Protein AF-A0A1V3NYS3-F1 (afdb_monomer)

Sequence (251 aa):
MNFLWLLGGIMKWAGLRSFFVVLLMAFAAGGNVSAAGTAPNDANDLEEAAGMVDAQSASISAVMKLCEQKQPKYAYDFHMADYVWHADNHDMVLAEKRVLGNAAERALQPLIERGIDEIEKGVEANPSNCVRFSNALITGSRNVKTYTPRAYGYLIAVYEKAPDLIAEHERQEVETGCVKGYSNRGGRNFEKALGMCRCTRDAIYTALTDQERQDMFAHSGDPTYMQKASWSGKLRKKGQACMAMLDTQTQ

pLDDT: mean 73.73, std 18.37, range [23.19, 91.81]

Mean predicted aligned error: 10.6 Å

Structure (mmCIF, N/CA/C/O backbone):
data_AF-A0A1V3NYS3-F1
#
_entry.id   AF-A0A1V3NYS3-F1
#
loop_
_atom_site.group_PDB
_atom_site.id
_atom_site.type_symbol
_atom_site.label_atom_id
_atom_site.label_alt_id
_atom_site.label_comp_id
_atom_site.label_asym_id
_atom_site.label_entity_id
_atom_site.label_seq_id
_atom_site.pdbx_PDB_ins_code
_atom_site.Cartn_x
_atom_site.Cartn_y
_atom_site.Cartn_z
_atom_site.occupancy
_atom_site.B_iso_or_equiv
_atom_site.auth_seq_id
_atom_site.auth_comp_id
_atom_site.auth_asym_id
_atom_site.auth_atom_id
_atom_site.pdbx_PDB_model_num
ATOM 1 N N . MET A 1 1 ? 14.411 18.083 6.241 1.00 48.56 1 MET A N 1
ATOM 2 C CA . MET A 1 1 ? 14.591 16.616 6.079 1.00 48.56 1 MET A CA 1
ATOM 3 C C . MET A 1 1 ? 15.200 16.358 4.696 1.00 48.56 1 MET A C 1
ATOM 5 O O . MET A 1 1 ? 14.748 16.986 3.752 1.00 48.56 1 MET A O 1
ATOM 9 N N . ASN A 1 2 ? 16.265 15.557 4.552 1.00 55.97 2 ASN A N 1
ATOM 10 C CA . ASN A 1 2 ? 16.995 15.425 3.274 1.00 55.97 2 ASN A CA 1
ATOM 11 C C . ASN A 1 2 ? 16.353 14.339 2.379 1.00 55.97 2 ASN A C 1
ATOM 13 O O . ASN A 1 2 ? 16.040 13.258 2.861 1.00 55.97 2 ASN A O 1
ATOM 17 N N . PHE A 1 3 ? 16.141 14.595 1.088 1.00 54.72 3 PHE A N 1
ATOM 18 C CA . PHE A 1 3 ? 15.393 13.704 0.182 1.00 54.72 3 PHE A CA 1
ATOM 19 C C . PHE A 1 3 ? 16.012 12.293 0.051 1.00 54.72 3 PHE A C 1
ATOM 21 O O . PHE A 1 3 ? 15.301 11.290 0.040 1.00 54.72 3 PHE A O 1
ATOM 28 N N . LEU A 1 4 ? 17.346 12.191 0.086 1.00 52.25 4 LEU A N 1
ATOM 29 C CA . LEU A 1 4 ? 18.049 10.898 0.119 1.00 52.25 4 LEU A CA 1
ATOM 30 C C . LEU A 1 4 ? 17.756 10.075 1.378 1.00 52.25 4 LEU A C 1
ATOM 32 O O . LEU A 1 4 ? 17.816 8.849 1.348 1.00 52.25 4 LEU A O 1
ATOM 36 N N . TRP A 1 5 ? 17.385 10.732 2.477 1.00 55.69 5 TRP A N 1
ATOM 37 C CA . TRP A 1 5 ? 16.934 10.034 3.672 1.00 55.69 5 TRP A CA 1
ATOM 38 C C . TRP A 1 5 ? 15.545 9.445 3.484 1.00 55.69 5 TRP A C 1
ATOM 40 O O . TRP A 1 5 ? 15.254 8.398 4.052 1.00 55.69 5 TRP A O 1
ATOM 50 N N . LEU A 1 6 ? 14.664 10.099 2.734 1.00 56.78 6 LEU A N 1
ATOM 51 C CA . LEU A 1 6 ? 13.312 9.605 2.481 1.00 56.78 6 LEU A CA 1
ATOM 52 C C . LEU A 1 6 ? 13.346 8.355 1.590 1.00 56.78 6 LEU A C 1
ATOM 54 O O . LEU A 1 6 ? 12.695 7.362 1.908 1.00 56.78 6 LEU A O 1
ATOM 58 N N . LEU A 1 7 ? 14.251 8.344 0.606 1.00 56.81 7 LEU A N 1
ATOM 59 C CA . LEU A 1 7 ? 14.579 7.165 -0.198 1.00 56.81 7 LEU A CA 1
ATOM 60 C C . LEU A 1 7 ? 15.039 5.972 0.658 1.00 56.81 7 LEU A C 1
ATOM 62 O O . LEU A 1 7 ? 14.527 4.877 0.480 1.00 56.81 7 LEU A O 1
ATOM 66 N N . GLY A 1 8 ? 15.894 6.157 1.669 1.00 53.25 8 GLY A N 1
ATOM 67 C CA . GLY A 1 8 ? 16.270 5.045 2.563 1.00 53.25 8 GLY A CA 1
ATOM 68 C C . GLY A 1 8 ? 15.094 4.432 3.355 1.00 53.25 8 GLY A C 1
ATOM 69 O O . GLY A 1 8 ? 15.143 3.265 3.735 1.00 53.25 8 GLY A O 1
ATOM 70 N N . GLY A 1 9 ? 14.018 5.196 3.599 1.00 53.94 9 GLY A N 1
ATOM 71 C CA . GLY A 1 9 ? 12.783 4.697 4.224 1.00 53.94 9 GLY A CA 1
ATOM 72 C C . GLY A 1 9 ? 11.884 3.937 3.245 1.00 53.94 9 GLY A C 1
ATOM 73 O O . GLY A 1 9 ? 11.402 2.859 3.582 1.00 53.94 9 GLY A O 1
ATOM 74 N N . ILE A 1 10 ? 11.743 4.470 2.025 1.00 54.78 10 ILE A N 1
ATOM 75 C CA . ILE A 1 10 ? 11.076 3.829 0.878 1.00 54.78 10 ILE A CA 1
ATOM 76 C C . ILE A 1 10 ? 11.682 2.455 0.602 1.00 54.78 10 ILE A C 1
ATOM 78 O O . ILE A 1 10 ? 10.986 1.455 0.438 1.00 54.78 10 ILE A O 1
ATOM 82 N N . MET A 1 11 ? 13.007 2.408 0.594 1.00 55.06 11 MET A N 1
ATOM 83 C CA . MET A 1 11 ? 13.746 1.297 0.028 1.00 55.06 11 MET A CA 1
ATOM 84 C C . MET A 1 11 ? 13.979 0.140 1.008 1.00 55.06 11 MET A C 1
ATOM 86 O O . MET A 1 11 ? 14.037 -1.009 0.567 1.00 55.06 11 MET A O 1
ATOM 90 N N . LYS A 1 12 ? 14.005 0.391 2.329 1.00 50.34 12 LYS A N 1
ATOM 91 C CA . LYS A 1 12 ? 14.045 -0.684 3.341 1.00 50.34 12 LYS A CA 1
ATOM 92 C C . LYS A 1 12 ? 12.800 -1.581 3.291 1.00 50.34 12 LYS A C 1
ATOM 94 O O . LYS A 1 12 ? 12.889 -2.735 3.678 1.00 50.34 12 LYS A O 1
ATOM 99 N N . TRP A 1 13 ? 11.660 -1.069 2.827 1.00 47.72 13 TRP A N 1
ATOM 100 C CA . TRP A 1 13 ? 10.402 -1.821 2.776 1.00 47.72 13 TRP A CA 1
ATOM 101 C C . TRP A 1 13 ? 10.086 -2.367 1.379 1.00 47.72 13 TRP A C 1
ATOM 103 O O . TRP A 1 13 ? 9.668 -3.517 1.292 1.00 47.72 13 TRP A O 1
ATOM 113 N N . ALA A 1 14 ? 10.373 -1.616 0.307 1.00 44.16 14 ALA A N 1
ATOM 114 C CA . ALA A 1 14 ? 10.241 -2.116 -1.067 1.00 44.16 14 ALA A CA 1
ATOM 115 C C . ALA A 1 14 ? 11.266 -3.231 -1.382 1.00 44.16 14 ALA A C 1
ATOM 117 O O . ALA A 1 14 ? 10.910 -4.297 -1.870 1.00 44.16 14 ALA A O 1
ATOM 118 N N . GLY A 1 15 ? 12.540 -3.053 -0.998 1.00 36.72 15 GLY A N 1
ATOM 119 C CA . GLY A 1 15 ? 13.599 -4.035 -1.277 1.00 36.72 15 GLY A CA 1
ATOM 120 C C . GLY A 1 15 ? 13.502 -5.336 -0.469 1.00 36.72 15 GLY A C 1
ATOM 121 O O . GLY A 1 15 ? 14.045 -6.358 -0.884 1.00 36.72 15 GLY A O 1
ATOM 122 N N . LEU A 1 16 ? 12.792 -5.333 0.666 1.00 35.03 16 LEU A N 1
ATOM 123 C CA . LEU A 1 16 ? 12.613 -6.532 1.493 1.00 35.03 16 LEU A CA 1
ATOM 124 C C . LEU A 1 16 ? 11.592 -7.514 0.899 1.00 35.03 16 LEU A C 1
ATOM 126 O O . LEU A 1 16 ? 11.639 -8.689 1.248 1.00 35.03 16 LEU A O 1
ATOM 130 N N . ARG A 1 17 ? 10.700 -7.076 -0.002 1.00 40.38 17 ARG A N 1
ATOM 131 C CA . ARG A 1 17 ? 9.703 -7.953 -0.642 1.00 40.38 17 ARG A CA 1
ATOM 132 C C . ARG A 1 17 ? 10.135 -8.456 -2.014 1.00 40.38 17 ARG A C 1
ATOM 134 O O . ARG A 1 17 ? 9.970 -9.647 -2.275 1.00 40.38 17 ARG A O 1
ATOM 141 N N . SER A 1 18 ? 10.811 -7.638 -2.825 1.00 35.25 18 SER A N 1
ATOM 142 C CA . SER A 1 18 ? 11.334 -8.083 -4.130 1.00 35.25 18 SER A CA 1
ATOM 143 C C . SER A 1 18 ? 12.381 -9.206 -4.003 1.00 35.25 18 SER A C 1
ATOM 145 O O . SER A 1 18 ? 12.471 -10.066 -4.873 1.00 35.25 18 SER A O 1
ATOM 147 N N . PHE A 1 19 ? 13.124 -9.269 -2.888 1.00 29.97 19 PHE A N 1
ATOM 148 C CA . PHE A 1 19 ? 14.027 -10.392 -2.585 1.00 29.97 19 PHE A CA 1
ATOM 149 C C . PHE A 1 19 ? 13.304 -11.644 -2.049 1.00 29.97 19 PHE A C 1
ATOM 151 O O . PHE A 1 19 ? 13.830 -12.751 -2.148 1.00 29.97 19 PHE A O 1
ATOM 158 N N . PHE A 1 20 ? 12.095 -11.496 -1.498 1.00 28.08 20 PHE A N 1
ATOM 159 C CA . PHE A 1 20 ? 11.319 -12.602 -0.925 1.00 28.08 20 PHE A CA 1
ATOM 160 C C . PHE A 1 20 ? 10.516 -13.382 -1.973 1.00 28.08 20 PHE A C 1
ATOM 162 O O . PHE A 1 20 ? 10.283 -14.574 -1.774 1.00 28.08 20 PHE A O 1
ATOM 169 N N . VAL A 1 21 ? 10.180 -12.769 -3.115 1.00 29.77 21 VAL A N 1
ATOM 170 C CA . VAL A 1 21 ? 9.565 -13.476 -4.259 1.00 29.77 21 VAL A CA 1
ATOM 171 C C . VAL A 1 21 ? 10.507 -14.552 -4.826 1.00 29.77 21 VAL A C 1
ATOM 173 O O . VAL A 1 21 ? 10.048 -15.574 -5.323 1.00 29.77 21 VAL A O 1
ATOM 176 N N . VAL A 1 22 ? 11.826 -14.403 -4.654 1.00 27.45 22 VAL A N 1
ATOM 177 C CA . VAL A 1 22 ? 12.818 -15.417 -5.066 1.00 27.45 22 VAL A CA 1
ATOM 178 C C . VAL A 1 22 ? 13.076 -16.477 -3.977 1.00 27.45 22 VAL A C 1
ATOM 180 O O . VAL A 1 22 ? 13.560 -17.562 -4.286 1.00 27.45 22 VAL A O 1
ATOM 183 N N . LEU A 1 23 ? 12.722 -16.221 -2.708 1.00 23.19 23 LEU A N 1
ATOM 184 C CA . LEU A 1 23 ? 13.084 -17.094 -1.576 1.00 23.19 23 LEU A CA 1
ATOM 185 C C . LEU A 1 23 ? 11.915 -17.895 -0.963 1.00 23.19 23 LEU A C 1
ATOM 187 O O . LEU A 1 23 ? 12.153 -18.809 -0.175 1.00 23.19 23 LEU A O 1
ATOM 191 N N . LEU A 1 24 ? 10.659 -17.614 -1.330 1.00 26.89 24 LEU A N 1
ATOM 192 C CA . LEU A 1 24 ? 9.461 -18.282 -0.785 1.00 26.89 24 LEU A CA 1
ATOM 193 C C . LEU A 1 24 ? 9.102 -19.632 -1.442 1.00 26.89 24 LEU A C 1
ATOM 195 O O . LEU A 1 24 ? 7.974 -20.100 -1.308 1.00 26.89 24 LEU A O 1
ATOM 199 N N . MET A 1 25 ? 10.062 -20.309 -2.084 1.00 30.56 25 MET A N 1
ATOM 200 C CA . MET A 1 25 ? 9.929 -21.736 -2.435 1.00 30.56 25 MET A CA 1
ATOM 201 C C . MET A 1 25 ? 10.282 -22.688 -1.278 1.00 30.56 25 MET A C 1
ATOM 203 O O . MET A 1 25 ? 10.185 -23.903 -1.430 1.00 30.56 25 MET A O 1
ATOM 207 N N . ALA A 1 26 ? 10.672 -22.177 -0.110 1.00 27.48 26 ALA A N 1
ATOM 208 C CA . ALA A 1 26 ? 10.992 -23.007 1.042 1.00 27.48 26 ALA A CA 1
ATOM 209 C C . ALA A 1 26 ? 10.333 -22.450 2.309 1.00 27.48 26 ALA A C 1
ATOM 211 O O . ALA A 1 26 ? 10.408 -21.257 2.578 1.00 27.48 26 ALA A O 1
ATOM 212 N N . PHE A 1 27 ? 9.747 -23.346 3.104 1.00 27.73 27 PHE A N 1
ATOM 213 C CA . PHE A 1 27 ? 9.210 -23.127 4.455 1.00 27.73 27 PHE A CA 1
ATOM 214 C C . PHE A 1 27 ? 7.756 -22.640 4.556 1.00 27.73 27 PHE A C 1
ATOM 216 O O . PHE A 1 27 ? 7.451 -21.535 4.995 1.00 27.73 27 PHE A O 1
ATOM 223 N N . ALA A 1 28 ? 6.837 -23.564 4.269 1.00 28.36 28 ALA A N 1
ATOM 224 C CA . ALA A 1 28 ? 5.544 -23.621 4.940 1.00 28.36 28 ALA A CA 1
ATOM 225 C C . ALA A 1 28 ? 5.666 -24.522 6.184 1.00 28.36 28 ALA A C 1
ATOM 227 O O . ALA A 1 28 ? 5.852 -25.724 6.027 1.00 28.36 28 ALA A O 1
ATOM 228 N N . ALA A 1 29 ? 5.580 -23.956 7.395 1.00 30.08 29 ALA A N 1
ATOM 229 C CA . ALA A 1 29 ? 5.050 -24.622 8.596 1.00 30.08 29 ALA A CA 1
ATOM 230 C C . ALA A 1 29 ? 5.092 -23.701 9.832 1.00 30.08 29 ALA A C 1
ATOM 232 O O . ALA A 1 29 ? 6.164 -23.276 10.252 1.00 30.08 29 ALA A O 1
ATOM 233 N N . GLY A 1 30 ? 3.932 -23.528 10.479 1.00 24.12 30 GLY A N 1
ATOM 234 C CA . GLY A 1 30 ? 3.839 -23.461 11.943 1.00 24.12 30 GLY A CA 1
ATOM 235 C C . GLY A 1 30 ? 3.376 -22.143 12.577 1.00 24.12 30 GLY A C 1
ATOM 236 O O . GLY A 1 30 ? 4.115 -21.167 12.585 1.00 24.12 30 GLY A O 1
ATOM 237 N N . GLY A 1 31 ? 2.215 -22.186 13.250 1.00 23.91 31 GLY A N 1
ATOM 238 C CA . GLY A 1 31 ? 1.971 -21.412 14.481 1.00 23.91 31 GLY A CA 1
ATOM 239 C C . GLY A 1 31 ? 0.694 -20.563 14.541 1.00 23.91 31 GLY A C 1
ATOM 240 O O . GLY A 1 31 ? 0.683 -19.433 14.075 1.00 23.91 31 GLY A O 1
ATOM 241 N N . ASN A 1 32 ? -0.347 -21.098 15.192 1.00 32.22 32 ASN A N 1
ATOM 242 C CA . ASN A 1 32 ? -1.640 -20.471 15.530 1.00 32.22 32 ASN A CA 1
ATOM 243 C C . ASN A 1 32 ? -1.530 -19.257 16.476 1.00 32.22 32 ASN A C 1
ATOM 245 O O . ASN A 1 32 ? -0.714 -19.323 17.386 1.00 32.22 32 ASN A O 1
ATOM 249 N N . VAL A 1 33 ? -2.449 -18.275 16.372 1.00 30.31 33 VAL A N 1
ATOM 250 C CA . VAL A 1 33 ? 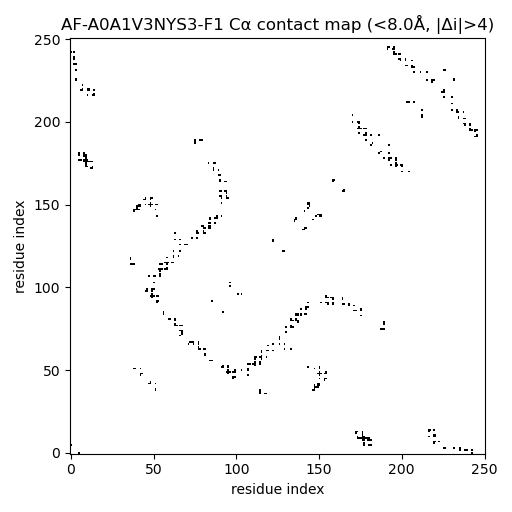-3.414 -17.853 17.430 1.00 30.31 33 VAL A CA 1
ATOM 251 C C . VAL A 1 33 ? -4.568 -17.048 16.797 1.00 30.31 33 VAL A C 1
ATOM 253 O O . VAL A 1 33 ? -4.364 -16.113 16.028 1.00 30.31 33 VAL A O 1
ATOM 256 N N . SER A 1 34 ? -5.785 -17.428 17.179 1.00 37.75 34 SER A N 1
ATOM 257 C CA . SER A 1 34 ? -7.101 -16.958 16.748 1.00 37.75 34 SER A CA 1
ATOM 258 C C . SER A 1 34 ? -7.491 -15.559 17.255 1.00 37.75 34 SER A C 1
ATOM 260 O O . SER A 1 34 ? -7.241 -15.203 18.406 1.00 37.75 34 SER A O 1
ATOM 262 N N . ALA A 1 35 ? -8.256 -14.827 16.441 1.00 29.34 35 ALA A N 1
ATOM 263 C CA . ALA A 1 35 ? -9.342 -13.966 16.911 1.00 29.34 35 ALA A CA 1
ATOM 264 C C . ALA A 1 35 ? -10.532 -14.173 15.966 1.00 29.34 35 ALA A C 1
ATOM 266 O O . ALA A 1 35 ? -10.399 -13.988 14.760 1.00 29.34 35 ALA A O 1
ATOM 267 N N . ALA A 1 36 ? -11.637 -14.643 16.539 1.00 35.91 36 ALA A N 1
ATOM 268 C CA . ALA A 1 36 ? -12.827 -15.109 15.852 1.00 35.91 36 ALA A CA 1
ATOM 269 C C . ALA A 1 36 ? -13.595 -13.976 15.154 1.00 35.91 36 ALA A C 1
ATOM 271 O O . ALA A 1 36 ? -13.932 -12.969 15.768 1.00 35.91 36 ALA A O 1
ATOM 272 N N . GLY A 1 37 ? -13.881 -14.230 13.886 1.00 33.69 37 GLY A N 1
ATOM 273 C CA . GLY A 1 37 ? -14.924 -13.668 13.040 1.00 33.69 37 GLY A CA 1
ATOM 274 C C . GLY A 1 37 ? -14.966 -14.638 11.868 1.00 33.69 37 GLY A C 1
ATOM 275 O O . GLY A 1 37 ? -13.941 -14.843 11.214 1.00 33.69 37 GLY A O 1
ATOM 276 N N . THR A 1 38 ? -16.053 -15.384 11.722 1.00 40.62 38 THR A N 1
ATOM 277 C CA . THR A 1 38 ? -16.175 -16.462 10.734 1.00 40.62 38 THR A CA 1
ATOM 278 C C . THR A 1 38 ? -16.286 -15.862 9.337 1.00 40.62 38 THR A C 1
ATOM 280 O O . THR A 1 38 ? -17.370 -15.796 8.767 1.00 40.62 38 THR A O 1
ATOM 283 N N . ALA A 1 39 ? -15.161 -15.424 8.768 1.00 45.22 39 ALA A N 1
ATOM 284 C CA . ALA A 1 39 ? -15.068 -15.268 7.326 1.00 45.22 39 ALA A CA 1
ATOM 285 C C . ALA A 1 39 ? -15.333 -16.649 6.695 1.00 45.22 39 ALA A C 1
ATOM 287 O O . ALA A 1 39 ? -14.874 -17.660 7.242 1.00 45.22 39 ALA A O 1
ATOM 288 N N . PRO A 1 40 ? -16.100 -16.733 5.595 1.00 46.62 40 PRO A N 1
ATOM 289 C CA . PRO A 1 40 ? -16.320 -17.996 4.911 1.00 46.62 40 PRO A CA 1
ATOM 290 C C . PRO A 1 40 ? -14.951 -18.514 4.466 1.00 46.62 40 PRO A C 1
ATOM 292 O O . PRO A 1 40 ? -14.287 -17.922 3.625 1.00 46.62 40 PRO A O 1
ATOM 295 N N . ASN A 1 41 ? -14.477 -19.575 5.115 1.00 53.69 41 ASN A N 1
ATOM 296 C CA . ASN A 1 41 ? -13.095 -20.034 4.973 1.00 53.69 41 ASN A CA 1
ATOM 297 C C . ASN A 1 41 ? -12.844 -20.815 3.673 1.00 53.69 41 ASN A C 1
ATOM 299 O O . ASN A 1 41 ? -11.716 -21.242 3.433 1.00 53.69 41 ASN A O 1
ATOM 303 N N . ASP A 1 42 ? -13.857 -20.977 2.819 1.00 60.78 42 ASP A N 1
ATOM 304 C CA . ASP A 1 42 ? -13.801 -21.858 1.660 1.00 60.78 42 ASP A CA 1
ATOM 305 C C . ASP A 1 42 ? -14.338 -21.195 0.390 1.00 60.78 42 ASP A C 1
ATOM 307 O O . ASP A 1 42 ? -15.474 -21.433 0.002 1.00 60.78 42 ASP A O 1
ATOM 311 N N . ALA A 1 43 ? -13.503 -20.402 -0.290 1.00 65.06 43 ALA A N 1
ATOM 312 C CA . ALA A 1 43 ? -13.801 -20.004 -1.665 1.00 65.06 43 ALA A CA 1
ATOM 313 C C . ALA A 1 43 ? -13.842 -21.245 -2.568 1.00 65.06 43 ALA A C 1
ATOM 315 O O . ALA A 1 43 ? -12.902 -22.055 -2.575 1.00 65.06 43 ALA A O 1
ATOM 316 N N . ASN A 1 44 ? -14.915 -21.398 -3.339 1.00 72.38 44 ASN A N 1
ATOM 317 C CA . ASN A 1 44 ? -15.092 -22.511 -4.267 1.00 72.38 44 ASN A CA 1
ATOM 318 C C . ASN A 1 44 ? -14.640 -22.155 -5.683 1.00 72.38 44 ASN A C 1
ATOM 320 O O . ASN A 1 44 ? -14.196 -23.047 -6.408 1.00 72.38 44 ASN A O 1
ATOM 324 N N . ASP A 1 45 ? -14.645 -20.870 -6.031 1.00 80.19 45 ASP A N 1
ATOM 325 C CA . ASP A 1 45 ? -14.195 -20.353 -7.320 1.00 80.19 45 ASP A CA 1
ATOM 326 C C . ASP A 1 45 ? -13.521 -18.968 -7.208 1.00 80.19 45 ASP A C 1
ATOM 328 O O . ASP A 1 45 ? -13.305 -18.433 -6.117 1.00 80.19 45 ASP A O 1
ATOM 332 N N . LEU A 1 46 ? -13.122 -18.422 -8.363 1.00 82.00 46 LEU A N 1
ATOM 333 C CA . LEU A 1 46 ? -12.423 -17.142 -8.481 1.00 82.00 46 LEU A CA 1
ATOM 334 C C . LEU A 1 46 ? -13.296 -15.939 -8.103 1.00 82.00 46 LEU A C 1
ATOM 336 O O . LEU A 1 46 ? -12.778 -15.007 -7.490 1.00 82.00 46 LEU A O 1
ATOM 340 N N . GLU A 1 47 ? -14.582 -15.940 -8.461 1.00 82.00 47 GLU A N 1
ATOM 341 C CA . GLU A 1 47 ? -15.494 -14.824 -8.175 1.00 82.00 47 GLU A CA 1
ATOM 342 C C . GLU A 1 47 ? -15.807 -14.762 -6.679 1.00 82.00 47 GLU A C 1
ATOM 344 O O . GLU A 1 47 ? -15.766 -13.688 -6.076 1.00 82.00 47 GLU A O 1
ATOM 349 N N . GLU A 1 48 ? -16.019 -15.919 -6.051 1.00 78.12 48 GLU A N 1
ATOM 350 C CA . GLU A 1 48 ? -16.174 -16.032 -4.605 1.00 78.12 48 GLU A CA 1
ATOM 351 C C . GLU A 1 48 ? -14.890 -15.598 -3.879 1.00 78.12 48 GLU A C 1
ATOM 353 O O . GLU A 1 48 ? -14.952 -14.814 -2.931 1.00 78.12 48 GLU A O 1
ATOM 358 N N . ALA A 1 49 ? -13.715 -16.041 -4.347 1.00 81.56 49 ALA A N 1
ATOM 359 C CA . ALA A 1 49 ? -12.428 -15.634 -3.779 1.00 81.56 49 ALA A CA 1
ATOM 360 C C . ALA A 1 49 ? -12.213 -14.115 -3.852 1.00 81.56 49 ALA A C 1
ATOM 362 O O . ALA A 1 49 ? -11.815 -13.502 -2.859 1.00 81.56 49 ALA A O 1
ATOM 363 N N . ALA A 1 50 ? -12.494 -13.508 -5.007 1.00 83.19 50 ALA A N 1
ATOM 364 C CA . ALA A 1 50 ? -12.411 -12.064 -5.191 1.00 83.19 50 ALA A CA 1
ATOM 365 C C . ALA A 1 50 ? -13.399 -11.334 -4.270 1.00 83.19 50 ALA A C 1
ATOM 367 O O . ALA A 1 50 ? -13.019 -10.403 -3.563 1.00 83.19 50 ALA A O 1
ATOM 368 N N . GLY A 1 51 ? -14.630 -11.833 -4.171 1.00 78.88 51 GLY A N 1
ATOM 369 C CA . GLY A 1 51 ? -15.633 -11.296 -3.263 1.00 78.88 51 GLY A CA 1
ATOM 370 C C . GLY A 1 51 ? -15.256 -11.326 -1.792 1.00 78.88 51 GLY A C 1
ATOM 371 O O . GLY A 1 51 ? -15.580 -10.403 -1.050 1.00 78.88 51 GLY A O 1
ATOM 372 N N . MET A 1 52 ? -14.540 -12.361 -1.355 1.00 78.56 52 MET A N 1
ATOM 373 C CA . MET A 1 52 ? -14.023 -12.424 0.011 1.00 78.56 52 MET A CA 1
ATOM 374 C C . MET A 1 52 ? -12.969 -11.344 0.285 1.00 78.56 52 MET A C 1
ATOM 376 O O . MET A 1 52 ? -12.936 -10.804 1.391 1.00 78.56 52 MET A O 1
ATOM 380 N N . VAL A 1 53 ? -12.110 -11.027 -0.690 1.00 80.62 53 VAL A N 1
ATOM 381 C CA . VAL A 1 53 ? -11.097 -9.965 -0.553 1.00 80.62 53 VAL A CA 1
ATOM 382 C C . VAL A 1 53 ? -11.747 -8.586 -0.512 1.00 80.62 53 VAL A C 1
ATOM 384 O O . VAL A 1 53 ? -11.393 -7.786 0.359 1.00 80.62 53 VAL A O 1
ATOM 387 N N . ASP A 1 54 ? -12.726 -8.332 -1.381 1.00 80.81 54 ASP A N 1
ATOM 388 C CA . ASP A 1 54 ? -13.512 -7.094 -1.367 1.00 80.81 54 ASP A CA 1
ATOM 389 C C . ASP A 1 54 ? -14.255 -6.926 -0.028 1.00 80.81 54 ASP A C 1
ATOM 391 O O . ASP A 1 54 ? -14.091 -5.923 0.672 1.00 80.81 54 ASP A O 1
ATOM 395 N N . ALA A 1 55 ? -14.943 -7.980 0.425 1.00 76.25 55 ALA A N 1
ATOM 396 C CA . ALA A 1 55 ? -15.647 -8.003 1.706 1.00 76.25 55 ALA A CA 1
ATOM 397 C C . ALA A 1 55 ? -14.743 -7.676 2.899 1.00 76.25 55 ALA A C 1
ATOM 399 O O . ALA A 1 55 ? -15.112 -6.890 3.777 1.00 76.25 55 ALA A O 1
ATOM 400 N N . GLN A 1 56 ? -13.555 -8.280 2.948 1.00 77.88 56 GLN A N 1
ATOM 401 C CA . GLN A 1 56 ? -12.581 -8.020 4.008 1.00 77.88 56 GLN A CA 1
ATOM 402 C C . GLN A 1 56 ? -12.054 -6.592 3.961 1.00 77.88 56 GLN A C 1
ATOM 404 O O . GLN A 1 56 ? -11.922 -5.956 5.006 1.00 77.88 56 GLN A O 1
ATOM 409 N N . SER A 1 57 ? -11.775 -6.096 2.758 1.00 82.06 57 SER A N 1
ATOM 410 C CA . SER A 1 57 ? -11.280 -4.743 2.526 1.00 82.06 57 SER A CA 1
ATOM 411 C C . SER A 1 57 ? -12.302 -3.709 3.001 1.00 82.06 57 SER A C 1
ATOM 413 O O . SER A 1 57 ? -11.962 -2.847 3.815 1.00 82.06 57 SER A O 1
ATOM 415 N N . ALA A 1 58 ? -13.570 -3.863 2.611 1.00 78.56 58 ALA A N 1
ATOM 416 C CA . ALA A 1 58 ? -14.671 -3.029 3.085 1.00 78.56 58 ALA A CA 1
ATOM 417 C C . ALA A 1 58 ? -14.865 -3.128 4.608 1.00 78.56 58 ALA A C 1
ATOM 419 O O . ALA A 1 58 ? -15.017 -2.106 5.284 1.00 78.56 58 ALA A O 1
ATOM 420 N N . SER A 1 59 ? -14.797 -4.343 5.165 1.00 77.88 59 SER A N 1
ATOM 421 C CA . SER A 1 59 ? -14.945 -4.569 6.608 1.00 77.88 59 SER A CA 1
ATOM 422 C C . SER A 1 59 ? -13.864 -3.867 7.420 1.00 77.88 59 SER A C 1
ATOM 424 O O . SER A 1 59 ? -14.155 -3.224 8.427 1.00 77.88 59 SER A O 1
ATOM 426 N N . ILE A 1 60 ? -12.609 -3.946 6.980 1.00 81.69 60 ILE A N 1
ATOM 427 C CA . ILE A 1 60 ? -11.492 -3.301 7.671 1.00 81.69 60 ILE A CA 1
ATOM 428 C C . ILE A 1 60 ? -11.619 -1.781 7.614 1.00 81.69 60 ILE A C 1
ATOM 430 O O . ILE A 1 60 ? -11.466 -1.139 8.655 1.00 81.69 60 ILE A O 1
ATOM 434 N N . SER A 1 61 ? -11.987 -1.209 6.465 1.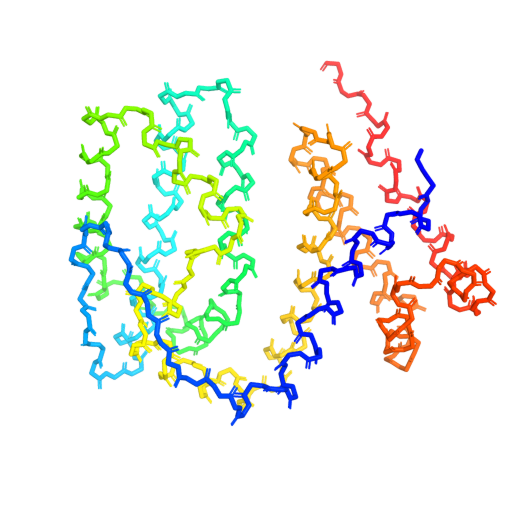00 84.94 61 SER A N 1
ATOM 435 C CA . SER A 1 61 ? -12.210 0.236 6.352 1.00 84.94 61 SER A CA 1
ATOM 436 C C . SER A 1 61 ? -13.366 0.726 7.227 1.00 84.94 61 SER A C 1
ATOM 438 O O . SER A 1 61 ? -13.226 1.740 7.919 1.00 84.94 61 SER A O 1
ATOM 440 N N . ALA A 1 62 ? -14.487 -0.005 7.270 1.00 79.62 62 ALA A N 1
ATOM 441 C CA . ALA A 1 62 ? -15.610 0.313 8.156 1.00 79.62 62 ALA A CA 1
ATOM 442 C C . ALA A 1 62 ? -15.178 0.305 9.633 1.00 79.62 62 ALA A C 1
ATOM 444 O O . ALA A 1 62 ? -15.428 1.257 10.377 1.00 79.62 62 ALA A O 1
ATOM 445 N N . VAL A 1 63 ? -14.426 -0.720 10.033 1.00 83.06 63 VAL A N 1
ATOM 446 C CA . VAL A 1 63 ? -13.933 -0.885 11.404 1.00 83.06 63 VAL A CA 1
ATOM 447 C C . VAL A 1 63 ? -12.922 0.192 11.786 1.00 83.06 63 VAL A C 1
ATOM 449 O O . VAL A 1 63 ? -12.988 0.715 12.898 1.00 83.06 63 VAL A O 1
ATOM 452 N N . MET A 1 64 ? -12.006 0.570 10.892 1.00 87.25 64 MET A N 1
ATOM 453 C CA . MET A 1 64 ? -11.064 1.668 11.142 1.00 87.25 64 MET A CA 1
ATOM 454 C C . MET A 1 64 ? -11.791 3.000 11.327 1.00 87.25 64 MET A C 1
ATOM 456 O O . MET A 1 64 ? -11.471 3.742 12.258 1.00 87.25 64 MET A O 1
ATOM 460 N N . LYS A 1 65 ? -12.832 3.260 10.530 1.00 87.56 65 LYS A N 1
ATOM 461 C CA . LYS A 1 65 ? -13.684 4.445 10.678 1.00 87.56 65 LYS A CA 1
ATOM 462 C C . LYS A 1 65 ? -14.456 4.445 12.000 1.00 87.56 65 LYS A C 1
ATOM 464 O O . LYS A 1 65 ? -14.513 5.472 12.678 1.00 87.56 65 LYS A O 1
ATOM 469 N N . LEU A 1 66 ? -15.017 3.305 12.405 1.00 83.38 66 LEU A N 1
ATOM 470 C CA . LEU A 1 66 ? -15.661 3.166 13.715 1.00 83.38 66 LEU A CA 1
ATOM 471 C C . LEU A 1 66 ? -14.653 3.395 14.851 1.00 83.38 66 LEU A C 1
ATOM 473 O O . LEU A 1 66 ? -14.924 4.135 15.799 1.00 83.38 66 LEU A O 1
ATOM 477 N N . CYS A 1 67 ? -13.466 2.801 14.747 1.00 85.94 67 CYS A N 1
ATOM 478 C CA . CYS A 1 67 ? -12.395 2.966 15.722 1.00 85.94 67 CYS A CA 1
ATOM 479 C C . CYS A 1 67 ? -11.936 4.420 15.854 1.00 85.94 67 CYS A C 1
ATOM 481 O O . CYS A 1 67 ? -11.737 4.889 16.976 1.00 85.94 67 CYS A O 1
ATOM 483 N N . GLU A 1 68 ? -11.841 5.153 14.747 1.00 90.75 68 GLU A N 1
ATOM 484 C CA . GLU A 1 68 ? -11.576 6.591 14.744 1.00 90.75 68 GLU A CA 1
ATOM 485 C C . GLU A 1 68 ? -12.657 7.371 15.498 1.00 90.75 68 GLU A C 1
ATOM 487 O O . GLU A 1 68 ? -12.328 8.177 16.368 1.00 90.75 68 GLU A O 1
ATOM 492 N N . GLN A 1 69 ? -13.939 7.092 15.242 1.00 89.00 69 GLN A N 1
ATOM 493 C CA . GLN A 1 69 ? -15.046 7.759 15.937 1.00 89.00 69 GLN A CA 1
ATOM 494 C C . GLN A 1 69 ? -15.010 7.522 17.452 1.00 89.00 69 GLN A C 1
ATOM 496 O O . GLN A 1 69 ? -15.261 8.440 18.234 1.00 89.00 69 GLN A O 1
ATOM 501 N N . LYS A 1 70 ? -14.689 6.294 17.884 1.00 83.62 70 LYS A N 1
ATOM 502 C CA . LYS A 1 70 ? -14.635 5.930 19.311 1.00 83.62 70 LYS A CA 1
ATOM 503 C C . LYS A 1 70 ? -13.327 6.372 19.980 1.00 83.62 70 LYS A C 1
ATOM 505 O O . LYS A 1 70 ? -13.314 6.596 21.190 1.00 83.62 70 LYS A O 1
ATOM 510 N N . GLN A 1 71 ? -12.228 6.491 19.230 1.00 88.19 71 GLN A N 1
ATOM 511 C CA . GLN A 1 71 ? -10.921 6.925 19.737 1.00 88.19 71 GLN A CA 1
ATOM 512 C C . GLN A 1 71 ? -10.237 7.980 18.845 1.00 88.19 71 GLN A C 1
ATOM 514 O O . GLN A 1 71 ? -9.149 7.729 18.318 1.00 88.19 71 GLN A O 1
ATOM 519 N N . PRO A 1 72 ? -10.772 9.213 18.768 1.00 88.06 72 PRO A N 1
ATOM 520 C CA . PRO A 1 72 ? -10.261 10.241 17.851 1.00 88.06 72 PRO A CA 1
ATOM 521 C C . PRO A 1 72 ? -8.783 10.595 18.065 1.00 88.06 72 PRO A C 1
ATOM 523 O O . PRO A 1 72 ? -8.080 10.982 17.138 1.00 88.06 72 PRO A O 1
ATOM 526 N N . LYS A 1 73 ? -8.270 10.409 19.289 1.00 89.38 73 LYS A N 1
ATOM 527 C CA . LYS A 1 73 ? -6.857 10.651 19.623 1.00 89.38 73 LYS A CA 1
ATOM 528 C C . LYS A 1 73 ? -5.865 9.749 18.870 1.00 89.38 73 LYS A C 1
ATOM 530 O O . LYS A 1 73 ? -4.687 10.087 18.825 1.00 89.38 73 LYS A O 1
ATOM 535 N N . TYR A 1 74 ? -6.323 8.631 18.301 1.00 87.12 74 TYR A N 1
ATOM 536 C CA . TYR A 1 74 ? -5.521 7.714 17.481 1.00 87.12 74 TYR A CA 1
ATOM 537 C C . TYR A 1 74 ? -5.953 7.711 16.006 1.00 87.12 74 TYR A C 1
ATOM 539 O O . TYR A 1 74 ? -5.600 6.787 15.280 1.00 87.12 74 TYR A O 1
ATOM 547 N N . ALA A 1 75 ? -6.692 8.729 15.539 1.00 88.38 75 ALA A N 1
ATOM 548 C CA . ALA A 1 75 ? -7.185 8.812 14.157 1.00 88.38 75 ALA A CA 1
ATOM 549 C C . ALA A 1 75 ? -6.087 8.539 13.114 1.00 88.38 75 ALA A C 1
ATOM 551 O O . ALA A 1 75 ? -6.275 7.736 12.206 1.00 88.38 75 ALA A O 1
ATOM 552 N N . TYR A 1 76 ? -4.898 9.116 13.317 1.00 88.12 76 TYR A N 1
ATOM 553 C CA . TYR A 1 76 ? -3.734 8.866 12.466 1.00 88.12 76 TYR A CA 1
ATOM 554 C C . TYR A 1 76 ? -3.372 7.376 12.356 1.00 88.12 76 TYR A C 1
ATOM 556 O O . TYR A 1 76 ? -3.107 6.893 11.258 1.00 88.12 76 TYR A O 1
ATOM 564 N N . ASP A 1 77 ? -3.356 6.642 13.473 1.00 89.12 77 ASP A N 1
ATOM 565 C CA . ASP A 1 77 ? -2.988 5.224 13.479 1.00 89.12 77 ASP A CA 1
ATOM 566 C C . ASP A 1 77 ? -4.061 4.371 12.786 1.00 89.12 77 ASP A C 1
ATOM 568 O O . ASP A 1 77 ? -3.730 3.371 12.156 1.00 89.12 77 ASP A O 1
ATOM 572 N N . PHE A 1 78 ? -5.336 4.773 12.845 1.00 90.31 78 PHE A N 1
ATOM 573 C CA . PHE A 1 78 ? -6.414 4.090 12.122 1.00 90.31 78 PHE A CA 1
ATOM 574 C C . PHE A 1 78 ? -6.364 4.350 10.618 1.00 90.31 78 PHE A C 1
ATOM 576 O O . PHE A 1 78 ? -6.479 3.402 9.846 1.00 90.31 78 PHE A O 1
ATOM 583 N N . HIS A 1 79 ? -6.104 5.591 10.192 1.00 91.06 79 HIS A N 1
ATOM 584 C CA . HIS A 1 79 ? -5.891 5.913 8.772 1.00 91.06 79 HIS A CA 1
ATOM 585 C C . HIS A 1 79 ? -4.674 5.175 8.218 1.00 91.06 79 HIS A C 1
ATOM 587 O O . HIS A 1 79 ? -4.722 4.591 7.138 1.00 91.06 79 HIS A O 1
ATOM 593 N N . MET A 1 80 ? -3.591 5.138 8.997 1.00 89.50 80 MET A N 1
ATOM 594 C CA . MET A 1 80 ? -2.389 4.395 8.640 1.00 89.50 80 MET A CA 1
ATOM 595 C C . MET A 1 80 ? -2.654 2.888 8.553 1.00 89.50 80 MET A C 1
ATOM 597 O O . MET A 1 80 ? -2.158 2.241 7.637 1.00 89.50 80 MET A O 1
ATOM 601 N N . ALA A 1 81 ? -3.415 2.318 9.487 1.00 89.06 81 ALA A N 1
ATOM 602 C CA . ALA A 1 81 ? -3.749 0.897 9.486 1.00 89.06 81 ALA A CA 1
ATOM 603 C C . ALA A 1 81 ? -4.631 0.499 8.295 1.00 89.06 81 ALA A C 1
ATOM 605 O O . ALA A 1 81 ? -4.334 -0.509 7.654 1.00 89.06 81 ALA A O 1
ATOM 606 N N . ASP A 1 82 ? -5.653 1.299 7.978 1.00 91.50 82 ASP A N 1
ATOM 607 C CA . ASP A 1 82 ? -6.498 1.115 6.793 1.00 91.50 82 ASP A CA 1
ATOM 608 C C . ASP A 1 82 ? -5.655 1.154 5.512 1.00 91.50 82 ASP A C 1
ATOM 610 O O . ASP A 1 82 ? -5.643 0.208 4.724 1.00 91.50 82 ASP A O 1
ATOM 614 N N . TYR A 1 83 ? -4.838 2.200 5.359 1.00 91.25 83 TYR A N 1
ATOM 615 C CA . TYR A 1 83 ? -3.950 2.336 4.210 1.00 91.25 83 TYR A CA 1
ATOM 616 C C . TYR A 1 83 ? -2.964 1.171 4.085 1.00 91.25 83 TYR A C 1
ATOM 618 O O . TYR A 1 83 ? -2.796 0.615 3.002 1.00 91.25 83 TYR A O 1
ATOM 626 N N . VAL A 1 84 ? -2.298 0.792 5.182 1.00 88.19 84 VAL A N 1
ATOM 627 C CA . VAL A 1 84 ? -1.311 -0.294 5.173 1.00 88.19 84 VAL A CA 1
ATOM 628 C C . VAL A 1 84 ? -1.961 -1.631 4.851 1.00 88.19 84 VAL A C 1
ATOM 630 O O . VAL A 1 84 ? -1.345 -2.405 4.126 1.00 88.19 84 VAL A O 1
ATOM 633 N N . TRP A 1 85 ? -3.179 -1.896 5.329 1.00 88.38 85 TRP A N 1
ATOM 634 C CA . TRP A 1 85 ? -3.907 -3.102 4.948 1.00 88.38 85 TRP A CA 1
ATOM 635 C C . TRP A 1 85 ? -4.089 -3.179 3.429 1.00 88.38 85 TRP A C 1
ATOM 637 O O . TRP A 1 85 ? -3.659 -4.157 2.818 1.00 88.38 85 TRP A O 1
ATOM 647 N N . HIS A 1 86 ? -4.663 -2.147 2.808 1.00 89.75 86 HIS A N 1
ATOM 648 C CA . HIS A 1 86 ? -4.910 -2.154 1.359 1.00 89.75 86 HIS A CA 1
ATOM 649 C C . HIS A 1 86 ? -3.618 -2.191 0.554 1.00 89.75 86 HIS A C 1
ATOM 651 O O . HIS A 1 86 ? -3.544 -2.834 -0.488 1.00 89.75 86 HIS A O 1
ATOM 657 N N . ALA A 1 87 ? -2.585 -1.518 1.049 1.00 88.50 87 ALA A N 1
ATOM 658 C CA . ALA A 1 87 ? -1.282 -1.487 0.419 1.00 88.50 87 ALA A CA 1
ATOM 659 C C . ALA A 1 87 ? -0.520 -2.819 0.517 1.00 88.50 87 ALA A C 1
ATOM 661 O O . ALA A 1 87 ? 0.114 -3.232 -0.448 1.00 88.50 87 ALA A O 1
ATOM 662 N N . ASP A 1 88 ? -0.562 -3.494 1.668 1.00 85.19 88 ASP A N 1
ATOM 663 C CA . ASP A 1 88 ? 0.111 -4.783 1.868 1.00 85.19 88 ASP A CA 1
ATOM 664 C C . ASP A 1 88 ? -0.622 -5.952 1.202 1.00 85.19 88 ASP A C 1
ATOM 666 O O . ASP A 1 88 ? -0.018 -7.009 1.041 1.00 85.19 88 ASP A O 1
ATOM 670 N N . ASN A 1 89 ? -1.887 -5.759 0.824 1.00 88.94 89 ASN A N 1
ATOM 671 C CA . ASN A 1 89 ? -2.708 -6.719 0.083 1.00 88.94 89 ASN A CA 1
ATOM 672 C C . ASN A 1 89 ? -3.022 -6.232 -1.338 1.00 88.94 89 ASN A C 1
ATOM 674 O O . ASN A 1 89 ? -4.017 -6.644 -1.937 1.00 88.94 89 ASN A O 1
ATOM 678 N N . HIS A 1 90 ? -2.227 -5.298 -1.864 1.00 91.25 90 HIS A N 1
ATOM 679 C CA . HIS A 1 90 ? -2.555 -4.631 -3.117 1.00 91.25 90 HIS A CA 1
ATOM 680 C C . HIS A 1 90 ? -2.517 -5.586 -4.317 1.00 91.25 90 HIS A C 1
ATOM 682 O O . HIS A 1 90 ? -3.307 -5.434 -5.242 1.00 91.25 90 HIS A O 1
ATOM 688 N N . ASP A 1 91 ? -1.663 -6.609 -4.275 1.00 88.56 91 ASP A N 1
ATOM 689 C CA . ASP A 1 91 ? -1.661 -7.731 -5.218 1.00 88.56 91 ASP A CA 1
ATOM 690 C C . ASP A 1 91 ? -3.034 -8.421 -5.298 1.00 88.56 91 ASP A C 1
ATOM 692 O O . ASP A 1 91 ? -3.568 -8.643 -6.388 1.00 88.56 91 ASP A O 1
ATOM 696 N N . MET A 1 92 ? -3.642 -8.696 -4.143 1.00 89.94 92 MET A N 1
ATOM 697 C CA . MET A 1 92 ? -4.959 -9.322 -4.042 1.00 89.94 92 MET A CA 1
ATOM 698 C C . MET A 1 92 ? -6.072 -8.382 -4.490 1.00 89.94 92 MET A C 1
ATOM 700 O O . MET A 1 92 ? -6.957 -8.826 -5.212 1.00 89.94 92 MET A O 1
ATOM 704 N N . VAL A 1 93 ? -6.005 -7.096 -4.133 1.00 88.75 93 VAL A N 1
ATOM 705 C CA . VAL A 1 93 ? -6.971 -6.071 -4.579 1.00 88.75 93 VAL A CA 1
ATOM 706 C C . VAL A 1 93 ? -6.927 -5.896 -6.103 1.00 88.75 93 VAL A C 1
ATOM 708 O O . VAL A 1 93 ? -7.954 -5.752 -6.760 1.00 88.75 93 VAL A O 1
ATOM 711 N N . LEU A 1 94 ? -5.738 -5.929 -6.709 1.00 89.81 94 LEU A N 1
ATOM 712 C CA . LEU A 1 94 ? -5.594 -5.866 -8.165 1.00 89.81 94 LEU A CA 1
ATOM 713 C C . LEU A 1 94 ? -6.163 -7.116 -8.851 1.00 89.81 94 LEU A C 1
ATOM 715 O O . LEU A 1 94 ? -6.852 -7.001 -9.869 1.00 89.81 94 LEU A O 1
ATOM 719 N N . ALA A 1 95 ? -5.896 -8.304 -8.300 1.00 88.12 95 ALA A N 1
ATOM 720 C CA . ALA A 1 95 ? -6.447 -9.558 -8.809 1.00 88.12 95 ALA A CA 1
ATOM 721 C C . ALA A 1 95 ? -7.978 -9.606 -8.681 1.00 88.12 95 ALA A C 1
ATOM 723 O O . ALA A 1 95 ? -8.658 -9.970 -9.639 1.00 88.12 95 ALA A O 1
ATOM 724 N N . GLU A 1 96 ? -8.514 -9.188 -7.536 1.00 88.44 96 GLU A N 1
ATOM 725 C CA . GLU A 1 96 ? -9.948 -9.076 -7.249 1.00 88.44 96 GLU A CA 1
ATOM 726 C C . GLU A 1 96 ? -10.649 -8.165 -8.260 1.00 88.44 96 GLU A C 1
ATOM 728 O O . GLU A 1 96 ? -11.541 -8.627 -8.978 1.00 88.44 96 GLU A O 1
ATOM 733 N N . LYS A 1 97 ? -10.155 -6.935 -8.445 1.00 87.44 97 LYS A N 1
ATOM 734 C CA . LYS A 1 97 ? -10.683 -6.000 -9.455 1.00 87.44 97 LYS A CA 1
ATOM 735 C C . LYS A 1 97 ? -10.651 -6.564 -10.869 1.00 87.44 97 LYS A C 1
ATOM 737 O O . LYS A 1 97 ? -11.550 -6.300 -11.667 1.00 87.44 97 LYS A O 1
ATOM 742 N N . ARG A 1 98 ? -9.615 -7.337 -11.208 1.00 88.31 98 ARG A N 1
ATOM 743 C CA . ARG A 1 98 ? -9.505 -7.974 -12.525 1.00 88.31 98 ARG A CA 1
ATOM 744 C C . ARG A 1 98 ? -10.521 -9.097 -12.715 1.00 88.31 98 ARG A C 1
ATOM 746 O O . ARG A 1 98 ? -11.033 -9.244 -13.821 1.00 88.31 98 ARG A O 1
ATOM 753 N N . VAL A 1 99 ? -10.784 -9.884 -11.673 1.00 84.88 99 VAL A N 1
ATOM 754 C CA . VAL A 1 99 ? -11.749 -10.992 -11.710 1.00 84.88 99 VAL A CA 1
ATOM 755 C C . VAL A 1 99 ? -13.179 -10.464 -11.759 1.00 84.88 99 VAL A C 1
ATOM 757 O O . VAL A 1 99 ? -13.950 -10.886 -12.616 1.00 84.88 99 VAL A O 1
ATOM 760 N N . LEU A 1 100 ? -13.528 -9.529 -10.876 1.00 79.50 100 LEU A N 1
ATOM 761 C CA . LEU A 1 100 ? -14.904 -9.049 -10.754 1.00 79.50 100 LEU A CA 1
ATOM 762 C C . LEU A 1 100 ? -15.262 -7.970 -11.786 1.00 79.50 100 LEU A C 1
ATOM 764 O O . LEU A 1 100 ? -16.443 -7.718 -12.041 1.00 79.50 100 LEU A O 1
ATOM 768 N N . GLY A 1 101 ? -14.266 -7.306 -12.382 1.00 72.56 101 GLY A N 1
ATOM 769 C CA . GLY A 1 101 ? -14.496 -6.119 -13.203 1.00 72.56 101 GLY A CA 1
ATOM 770 C C . GLY A 1 101 ? -15.347 -5.083 -12.452 1.00 72.56 101 GLY A C 1
ATOM 771 O O . GLY A 1 101 ? -15.237 -4.930 -11.241 1.00 72.56 101 GLY A O 1
ATOM 772 N N . ASN A 1 102 ? -16.263 -4.409 -13.154 1.00 56.50 102 ASN A N 1
ATOM 773 C CA . ASN A 1 102 ? -17.250 -3.510 -12.530 1.00 56.50 102 ASN A CA 1
ATOM 774 C C . ASN A 1 102 ? -18.505 -4.247 -12.003 1.00 56.50 102 ASN A C 1
ATOM 776 O O . ASN A 1 102 ? -19.503 -3.602 -11.685 1.00 56.50 102 ASN A O 1
ATOM 780 N N . ALA A 1 103 ? -18.520 -5.584 -11.991 1.00 55.88 103 ALA A N 1
ATOM 781 C CA . ALA A 1 103 ? -19.706 -6.384 -11.665 1.00 55.88 103 ALA A CA 1
ATOM 782 C C . ALA A 1 103 ? -19.759 -6.849 -10.191 1.00 55.88 103 ALA A C 1
ATOM 784 O O . ALA A 1 103 ? -20.761 -7.432 -9.775 1.00 55.88 103 ALA A O 1
ATOM 785 N N . ALA A 1 104 ? -18.716 -6.547 -9.408 1.00 52.00 104 ALA A N 1
ATOM 786 C CA . ALA A 1 104 ? -18.434 -7.059 -8.062 1.00 52.00 104 ALA A CA 1
ATOM 787 C C . ALA A 1 104 ? -19.531 -6.855 -7.003 1.00 52.00 104 ALA A C 1
ATOM 789 O O . ALA A 1 104 ? -19.762 -7.722 -6.165 1.00 52.00 104 ALA A O 1
ATOM 790 N N . GLU A 1 105 ? -20.211 -5.709 -7.016 1.00 52.12 105 GLU A N 1
ATOM 791 C CA . GLU A 1 105 ? -20.819 -5.194 -5.780 1.00 52.12 105 GLU A CA 1
ATOM 792 C C . GLU A 1 105 ? -22.085 -5.940 -5.317 1.00 52.12 105 GLU A C 1
ATOM 794 O O . GLU A 1 105 ? -22.451 -5.854 -4.151 1.00 52.12 105 GLU A O 1
ATOM 799 N N . ARG A 1 106 ? -22.802 -6.680 -6.179 1.00 50.78 106 ARG A N 1
ATOM 800 C CA . ARG A 1 106 ? -24.173 -7.129 -5.827 1.00 50.78 106 ARG A CA 1
ATOM 801 C C . ARG A 1 106 ? -24.295 -8.526 -5.234 1.00 50.78 106 ARG A C 1
ATOM 803 O O . ARG A 1 106 ? -25.202 -8.748 -4.436 1.00 50.78 106 ARG A O 1
ATOM 810 N N . ALA A 1 107 ? -23.456 -9.478 -5.634 1.00 54.16 107 ALA A N 1
ATOM 811 C CA . ALA A 1 107 ? -23.631 -10.875 -5.219 1.00 54.16 107 ALA A CA 1
ATOM 812 C C . ALA A 1 107 ? -23.101 -11.144 -3.801 1.00 54.16 107 ALA A C 1
ATOM 814 O O . ALA A 1 107 ? -23.565 -12.059 -3.122 1.00 54.16 107 ALA A O 1
ATOM 815 N N . LEU A 1 108 ? -22.146 -10.333 -3.346 1.00 57.84 108 LEU A N 1
ATOM 816 C CA . LEU A 1 108 ? -21.352 -10.612 -2.149 1.00 57.84 108 LEU A CA 1
ATOM 817 C C . LEU A 1 108 ? -21.687 -9.681 -0.982 1.00 57.84 108 LEU A C 1
ATOM 819 O O . LEU A 1 108 ? -21.372 -10.013 0.159 1.00 57.84 108 LEU A O 1
ATOM 823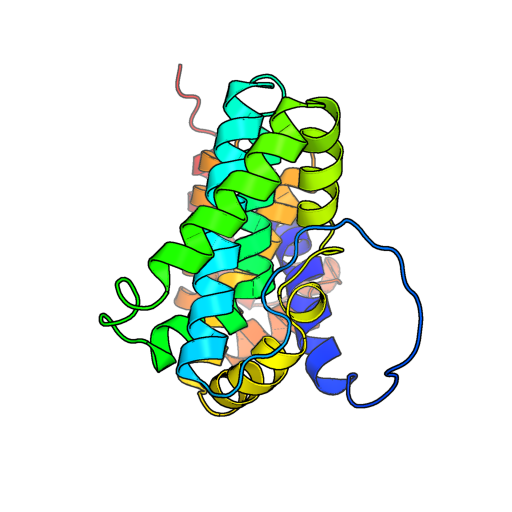 N N . GLN A 1 109 ? -22.423 -8.596 -1.246 1.00 60.38 109 GLN A N 1
ATOM 824 C CA . GLN A 1 109 ? -22.901 -7.605 -0.277 1.00 60.38 109 GLN A CA 1
ATOM 825 C C . GLN A 1 109 ? -23.406 -8.201 1.060 1.00 60.38 109 GLN A C 1
ATOM 827 O O . GLN A 1 109 ? -22.989 -7.717 2.112 1.00 60.38 109 GLN A O 1
ATOM 832 N N . PRO A 1 110 ? -24.200 -9.295 1.097 1.00 60.59 110 PRO A N 1
ATOM 833 C CA . PRO A 1 110 ? -24.693 -9.855 2.364 1.00 60.59 110 PRO A CA 1
ATOM 834 C C . PRO A 1 110 ? -23.622 -10.548 3.226 1.00 60.59 110 PRO A C 1
ATOM 836 O O . PRO A 1 110 ? -23.845 -10.812 4.412 1.00 60.59 110 PRO A O 1
ATOM 839 N N . LEU A 1 111 ? -22.489 -10.937 2.632 1.00 57.69 111 LEU A N 1
ATOM 840 C CA . LEU A 1 111 ? -21.320 -11.440 3.362 1.00 57.69 111 LEU A CA 1
ATOM 841 C C . LEU A 1 111 ? -20.486 -10.276 3.901 1.00 57.69 111 LEU A C 1
ATOM 843 O O . LEU A 1 111 ? -20.017 -10.356 5.035 1.00 57.69 111 LEU A O 1
ATOM 847 N N . ILE A 1 112 ? -20.378 -9.190 3.125 1.00 59.44 112 ILE A N 1
ATOM 848 C CA . ILE A 1 112 ? -19.732 -7.937 3.539 1.00 59.44 112 ILE A CA 1
ATOM 849 C C . ILE A 1 112 ? -20.427 -7.380 4.785 1.00 59.44 112 ILE A C 1
ATOM 851 O O . ILE A 1 112 ? -19.787 -7.168 5.811 1.00 59.44 112 ILE A O 1
ATOM 855 N N . GLU A 1 113 ? -21.750 -7.222 4.725 1.00 64.88 113 GLU A N 1
ATOM 856 C CA . GLU A 1 113 ? -22.551 -6.644 5.810 1.00 64.88 113 GLU A CA 1
ATOM 857 C C . GLU A 1 113 ? -22.471 -7.470 7.099 1.00 64.88 113 GLU A C 1
ATOM 859 O O . GLU A 1 113 ? -22.309 -6.908 8.178 1.00 64.88 113 GLU A O 1
ATOM 864 N N . ARG A 1 114 ? -22.490 -8.809 7.008 1.00 64.50 114 ARG A N 1
ATOM 865 C CA . ARG A 1 114 ? -22.318 -9.676 8.189 1.00 64.50 114 ARG A CA 1
ATOM 866 C C . ARG A 1 114 ? -20.921 -9.590 8.799 1.00 64.50 114 ARG A C 1
ATOM 868 O O . ARG A 1 114 ? -20.806 -9.557 10.022 1.00 64.50 114 ARG A O 1
ATOM 875 N N . GLY A 1 115 ? -19.877 -9.567 7.969 1.00 63.56 115 GLY A N 1
ATOM 876 C CA . GLY A 1 115 ? -18.497 -9.422 8.436 1.00 63.56 115 GLY A CA 1
ATOM 877 C C . GLY A 1 115 ? -18.270 -8.086 9.146 1.00 63.56 115 GLY A C 1
ATOM 878 O O . GLY A 1 115 ? -17.672 -8.060 10.223 1.00 63.56 115 GLY A O 1
ATOM 879 N N . ILE A 1 116 ? -18.819 -7.002 8.586 1.00 64.94 116 ILE A N 1
ATOM 880 C CA . ILE A 1 116 ? -18.841 -5.673 9.210 1.00 64.94 116 ILE A CA 1
ATOM 881 C C . ILE A 1 116 ? -19.526 -5.752 10.578 1.00 64.94 116 ILE A C 1
ATOM 883 O O . ILE A 1 116 ? -18.891 -5.451 11.587 1.00 64.94 116 ILE A O 1
ATOM 887 N N . ASP A 1 117 ? -20.766 -6.243 10.629 1.00 65.25 117 ASP A N 1
ATOM 888 C CA . ASP A 1 117 ? -21.576 -6.323 11.850 1.00 65.25 117 ASP A CA 1
ATOM 889 C C . ASP A 1 117 ? -20.873 -7.057 13.005 1.00 65.25 117 ASP A C 1
ATOM 891 O O . ASP A 1 117 ? -20.954 -6.644 14.166 1.00 65.25 117 ASP A O 1
ATOM 895 N N . GLU A 1 118 ? -20.214 -8.182 12.715 1.00 66.12 118 GLU A N 1
ATOM 896 C CA . GLU A 1 118 ? -19.516 -8.983 13.726 1.00 66.12 118 GLU A CA 1
ATOM 897 C C . GLU A 1 118 ? -18.291 -8.254 14.290 1.00 66.12 118 GLU A C 1
ATOM 899 O O . GLU A 1 118 ? -18.085 -8.237 15.512 1.00 66.12 118 GLU A O 1
ATOM 904 N N . ILE A 1 119 ? -17.488 -7.627 13.424 1.00 65.62 119 ILE A N 1
ATOM 905 C CA . ILE A 1 119 ? -16.288 -6.907 13.862 1.00 65.62 119 ILE A CA 1
ATOM 906 C C . ILE A 1 119 ? -16.678 -5.615 14.585 1.00 65.62 119 ILE A C 1
ATOM 908 O O . ILE A 1 119 ? -16.094 -5.310 15.630 1.00 65.62 119 ILE A O 1
ATOM 912 N N . GLU A 1 120 ? -17.690 -4.892 14.096 1.00 67.81 120 GLU A N 1
ATOM 913 C CA . GLU A 1 120 ? -18.221 -3.697 14.752 1.00 67.81 120 GLU A CA 1
ATOM 914 C C . GLU A 1 120 ? -18.692 -4.016 16.173 1.00 67.81 120 GLU A C 1
ATOM 916 O O . GLU A 1 120 ? -18.197 -3.406 17.122 1.00 67.81 120 GLU A O 1
ATOM 921 N N . LYS A 1 121 ? -19.532 -5.044 16.361 1.00 67.94 121 LYS A N 1
ATOM 922 C CA . LYS A 1 121 ? -19.975 -5.483 17.702 1.00 67.94 121 LYS A CA 1
ATOM 923 C C . LYS A 1 121 ? -18.797 -5.819 18.620 1.00 67.94 121 LYS A C 1
ATOM 925 O O . LYS A 1 121 ? -18.797 -5.444 19.796 1.00 67.94 121 LYS A O 1
ATOM 930 N N . GLY A 1 122 ? -17.772 -6.497 18.096 1.00 68.06 122 GLY A N 1
ATOM 931 C CA . GLY A 1 122 ? -16.559 -6.830 18.850 1.00 68.06 122 GLY A CA 1
ATOM 932 C C . GLY A 1 122 ? -15.729 -5.606 19.261 1.00 68.06 122 GLY A C 1
ATOM 933 O O . GLY A 1 122 ? -15.122 -5.591 20.339 1.00 68.06 122 GLY A O 1
ATOM 934 N N . VAL A 1 123 ? -15.711 -4.570 18.422 1.00 69.38 123 VAL A N 1
ATOM 935 C CA . VAL A 1 123 ? -15.056 -3.286 18.699 1.00 69.38 123 VAL A CA 1
ATOM 936 C C . VAL A 1 123 ? -15.854 -2.454 19.700 1.00 69.38 123 VAL A C 1
ATOM 938 O O . VAL A 1 123 ? -15.270 -1.921 20.646 1.00 69.38 123 VAL A O 1
ATOM 941 N N . GLU A 1 124 ? -17.175 -2.373 19.544 1.00 67.75 124 GLU A N 1
ATOM 942 C CA . GLU A 1 124 ? -18.048 -1.617 20.445 1.00 67.75 124 GLU A CA 1
ATOM 943 C C . GLU A 1 124 ? -18.020 -2.158 21.874 1.00 67.75 124 GLU A C 1
ATOM 945 O O . GLU A 1 124 ? -17.986 -1.382 22.830 1.00 67.75 124 GLU A O 1
ATOM 950 N N . ALA A 1 125 ? -17.957 -3.482 22.025 1.00 68.38 125 ALA A N 1
ATOM 951 C CA . ALA A 1 125 ? -17.868 -4.126 23.329 1.00 68.38 125 ALA A CA 1
ATOM 952 C C . ALA A 1 125 ? -16.553 -3.816 24.071 1.00 68.38 125 ALA A C 1
ATOM 954 O O . ALA A 1 125 ? -16.514 -3.869 25.302 1.00 68.38 125 ALA A O 1
ATOM 955 N N . ASN A 1 126 ? -15.464 -3.504 23.356 1.00 79.12 126 ASN A N 1
ATOM 956 C CA . ASN A 1 126 ? -14.182 -3.173 23.973 1.00 79.12 126 ASN A CA 1
ATOM 957 C C . ASN A 1 126 ? -13.336 -2.239 23.086 1.00 79.12 126 ASN A C 1
ATOM 959 O O . ASN A 1 126 ? -12.542 -2.717 22.268 1.00 79.12 126 ASN A O 1
ATOM 963 N N . PRO A 1 127 ? -13.388 -0.914 23.322 1.00 75.50 127 PRO A N 1
ATOM 964 C CA . PRO A 1 127 ? -12.656 0.061 22.523 1.00 75.50 127 PRO A CA 1
ATOM 965 C C . PRO A 1 127 ? -11.149 -0.201 22.458 1.00 75.50 127 PRO A C 1
ATOM 967 O O . PRO A 1 127 ? -10.546 0.023 21.414 1.00 75.50 127 PRO A O 1
ATOM 970 N N . SER A 1 128 ? -10.514 -0.717 23.519 1.00 80.81 128 SER A N 1
ATOM 971 C CA . SER A 1 128 ? -9.062 -0.987 23.520 1.00 80.81 128 SER A CA 1
ATOM 972 C C . SER A 1 128 ? -8.620 -1.985 22.436 1.00 80.81 128 SER A C 1
ATOM 974 O O . SER A 1 128 ? -7.460 -1.965 22.013 1.00 80.81 128 SER A O 1
ATOM 976 N N . ASN A 1 129 ? -9.554 -2.787 21.906 1.00 83.19 129 ASN A N 1
ATOM 977 C CA . ASN A 1 129 ? -9.314 -3.643 20.750 1.00 83.19 129 ASN A CA 1
ATOM 978 C C . ASN A 1 129 ? -8.936 -2.852 19.495 1.00 83.19 129 ASN A C 1
ATOM 980 O O . ASN A 1 129 ? -8.135 -3.364 18.720 1.00 83.19 1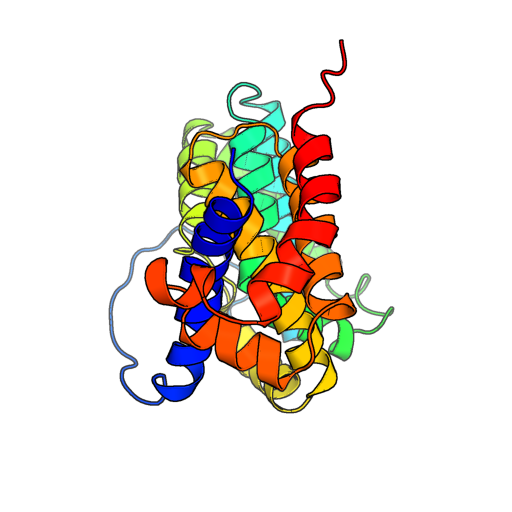29 ASN A O 1
ATOM 984 N N . CYS A 1 130 ? -9.425 -1.618 19.321 1.00 82.88 130 CYS A N 1
ATOM 985 C CA . CYS A 1 130 ? -9.106 -0.783 18.163 1.00 82.88 130 CYS A CA 1
ATOM 986 C C . CYS A 1 130 ? -7.603 -0.576 17.994 1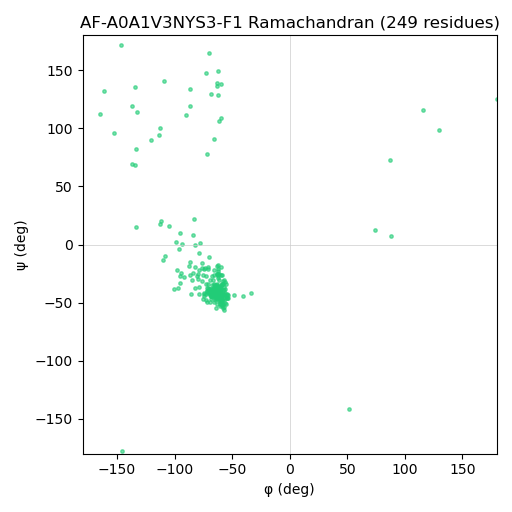.00 82.88 130 CYS A C 1
ATOM 988 O O . CYS A 1 130 ? -7.063 -0.835 16.925 1.00 82.88 130 CYS A O 1
ATOM 990 N N . VAL A 1 131 ? -6.913 -0.169 19.062 1.00 83.06 131 VAL A N 1
ATOM 991 C CA . VAL A 1 131 ? -5.468 0.113 19.021 1.00 83.06 131 VAL A CA 1
ATOM 992 C C . VAL A 1 131 ? -4.665 -1.167 18.788 1.00 83.06 131 VAL A C 1
ATOM 994 O O . VAL A 1 131 ? -3.688 -1.184 18.045 1.00 83.06 131 VAL A O 1
ATOM 997 N N . ARG A 1 132 ? -5.072 -2.280 19.408 1.00 82.25 132 ARG A N 1
ATOM 998 C CA . ARG A 1 132 ? -4.414 -3.574 19.187 1.00 82.25 132 ARG A CA 1
ATOM 999 C C . ARG A 1 132 ? -4.601 -4.055 17.747 1.00 82.25 132 ARG A C 1
ATOM 1001 O O . ARG A 1 132 ? -3.665 -4.584 17.155 1.00 82.25 132 ARG A O 1
ATOM 1008 N N . PHE A 1 133 ? -5.802 -3.882 17.207 1.00 81.50 133 PHE A N 1
ATOM 1009 C CA . PHE A 1 133 ? -6.152 -4.288 15.856 1.00 81.50 133 PHE A CA 1
ATOM 1010 C C . PHE A 1 133 ? -5.426 -3.437 14.808 1.00 81.50 133 PHE A C 1
ATOM 1012 O O . PHE A 1 133 ? -4.779 -4.003 13.930 1.00 81.50 133 PHE A O 1
ATOM 1019 N N . SER A 1 134 ? -5.414 -2.109 14.958 1.00 84.81 134 SER A N 1
ATOM 1020 C CA . SER A 1 134 ? -4.674 -1.208 14.066 1.00 84.81 134 SER A CA 1
ATOM 1021 C C . SER A 1 134 ? -3.174 -1.508 14.064 1.00 84.81 134 SER A C 1
ATOM 1023 O O . SER A 1 134 ? -2.575 -1.648 13.001 1.00 84.81 134 SER A O 1
ATOM 1025 N N . ASN A 1 135 ? -2.572 -1.735 15.236 1.00 83.06 135 ASN A N 1
ATOM 1026 C CA . ASN A 1 135 ? -1.167 -2.135 15.335 1.00 83.06 135 ASN A CA 1
ATOM 1027 C C . ASN A 1 135 ? -0.881 -3.470 14.625 1.00 83.06 135 ASN A C 1
ATOM 1029 O O . ASN A 1 135 ? 0.169 -3.623 13.997 1.00 83.06 135 ASN A O 1
ATOM 1033 N N . ALA A 1 136 ? -1.803 -4.435 14.689 1.00 80.94 136 ALA A N 1
ATOM 1034 C CA . ALA A 1 136 ? -1.657 -5.711 13.989 1.00 80.94 136 ALA A CA 1
ATOM 1035 C C . ALA A 1 136 ? -1.667 -5.543 12.457 1.00 80.94 136 ALA A C 1
ATOM 1037 O O . ALA A 1 136 ? -0.898 -6.223 11.772 1.00 80.94 136 ALA A O 1
ATOM 1038 N N . LEU A 1 137 ? -2.483 -4.619 11.937 1.00 82.06 137 LEU A N 1
ATOM 1039 C CA . LEU A 1 137 ? -2.516 -4.260 10.515 1.00 82.06 137 LEU A CA 1
ATOM 1040 C C . LEU A 1 137 ? -1.235 -3.519 10.100 1.00 82.06 137 LEU A C 1
ATOM 1042 O O . LEU A 1 137 ? -0.567 -3.935 9.160 1.00 82.06 137 LEU A O 1
ATOM 1046 N N . ILE A 1 138 ? -0.820 -2.492 10.854 1.00 81.81 138 ILE A N 1
ATOM 1047 C CA . ILE A 1 138 ? 0.390 -1.693 10.567 1.00 81.81 138 ILE A CA 1
ATOM 1048 C C . ILE A 1 138 ? 1.653 -2.565 10.515 1.00 81.81 138 ILE A C 1
ATOM 1050 O O . ILE A 1 138 ? 2.538 -2.343 9.685 1.00 81.81 138 ILE A O 1
ATOM 1054 N N . THR A 1 139 ? 1.751 -3.553 11.407 1.00 78.31 139 THR A N 1
ATOM 1055 C CA . THR A 1 139 ? 2.897 -4.476 11.477 1.00 78.31 139 THR A CA 1
ATOM 1056 C C . THR A 1 139 ? 2.859 -5.584 10.421 1.00 78.31 139 THR A C 1
ATOM 1058 O O . THR A 1 139 ? 3.833 -6.325 10.298 1.00 78.31 139 THR A O 1
ATOM 1061 N N . GLY A 1 140 ? 1.770 -5.711 9.655 1.00 71.88 140 GLY A N 1
ATOM 1062 C CA . GLY A 1 140 ? 1.608 -6.741 8.627 1.00 71.88 140 GLY A CA 1
ATOM 1063 C C . GLY A 1 140 ? 1.351 -8.148 9.178 1.00 71.88 140 GLY A C 1
ATOM 1064 O O . GLY A 1 140 ? 1.410 -9.117 8.428 1.00 71.88 140 GLY A O 1
ATOM 1065 N N . SER A 1 141 ? 1.050 -8.280 10.477 1.00 70.56 141 SER A N 1
ATOM 1066 C CA . SER A 1 141 ? 0.703 -9.570 11.109 1.00 70.56 141 SER A CA 1
ATOM 1067 C C . SER A 1 141 ? -0.663 -10.118 10.671 1.00 70.56 141 SER A C 1
ATOM 1069 O O . SER A 1 141 ? -1.012 -11.255 10.979 1.00 70.56 141 SER A O 1
ATOM 1071 N N . ARG A 1 142 ? -1.441 -9.289 9.971 1.00 68.69 142 ARG A N 1
ATOM 1072 C CA . ARG A 1 142 ? -2.793 -9.546 9.491 1.00 68.69 142 ARG A CA 1
ATOM 1073 C C . ARG A 1 142 ? -2.877 -9.119 8.026 1.00 68.69 142 ARG A C 1
ATOM 1075 O O . ARG A 1 142 ? -2.749 -7.936 7.733 1.00 68.69 142 ARG A O 1
ATOM 1082 N N . ASN A 1 143 ? -3.082 -10.082 7.132 1.00 78.31 143 ASN A N 1
ATOM 1083 C CA . ASN A 1 143 ? -3.234 -9.900 5.682 1.00 78.31 143 ASN A CA 1
ATOM 1084 C C . ASN A 1 143 ? -4.212 -10.941 5.089 1.00 78.31 143 ASN A C 1
ATOM 1086 O O . ASN A 1 143 ? -4.603 -11.888 5.779 1.00 78.31 143 ASN A O 1
ATOM 1090 N N . VAL A 1 144 ? -4.583 -10.802 3.816 1.00 77.12 144 VAL A N 1
ATOM 1091 C CA . VAL A 1 144 ? -5.501 -11.710 3.104 1.00 77.12 144 VAL A CA 1
ATOM 1092 C C . VAL A 1 144 ? -5.018 -13.160 3.179 1.00 77.12 144 VAL A C 1
ATOM 1094 O O . VAL A 1 144 ? -5.799 -14.052 3.494 1.00 77.12 144 VAL A O 1
ATOM 1097 N N . LYS A 1 145 ? -3.712 -13.409 3.012 1.00 81.06 145 LYS A N 1
ATOM 1098 C CA . LYS A 1 145 ? -3.128 -14.757 3.137 1.00 81.06 145 LYS A CA 1
ATOM 1099 C C . LYS A 1 145 ? -3.391 -15.399 4.505 1.00 81.06 145 LYS A C 1
ATOM 1101 O O . LYS A 1 145 ? -3.549 -16.613 4.585 1.00 81.06 145 LYS A O 1
ATOM 1106 N N . THR A 1 146 ? -3.430 -14.609 5.577 1.00 76.56 146 THR A N 1
ATOM 1107 C CA . THR A 1 146 ? -3.728 -15.101 6.933 1.00 76.56 146 THR A CA 1
ATOM 1108 C C . THR A 1 146 ? -5.223 -15.194 7.239 1.00 76.56 146 THR A C 1
ATOM 1110 O O . THR A 1 146 ? -5.612 -16.062 8.014 1.00 76.56 146 THR A O 1
ATOM 1113 N N . TYR A 1 147 ? -6.057 -14.332 6.648 1.00 71.88 147 TYR A N 1
ATOM 1114 C CA . TYR A 1 147 ? -7.502 -14.308 6.905 1.00 71.88 147 TYR A CA 1
ATOM 1115 C C . TYR A 1 147 ? -8.290 -15.286 6.036 1.00 71.88 147 TYR A C 1
ATOM 1117 O O . TYR A 1 147 ? -9.189 -15.952 6.534 1.00 71.88 147 TYR A O 1
ATOM 1125 N N . THR A 1 148 ? -7.956 -15.379 4.750 1.00 73.19 148 THR A N 1
ATOM 1126 C CA . THR A 1 148 ? -8.615 -16.241 3.757 1.00 73.19 148 THR A CA 1
ATOM 1127 C C . THR A 1 148 ? -7.564 -16.927 2.876 1.00 73.19 148 THR A C 1
ATOM 1129 O O . THR A 1 148 ? -7.451 -16.648 1.679 1.00 73.19 148 THR A O 1
ATOM 1132 N N . PRO A 1 149 ? -6.786 -17.877 3.434 1.00 78.00 149 PRO A N 1
ATOM 1133 C CA . PRO A 1 149 ? -5.678 -18.528 2.727 1.00 78.00 149 PRO A CA 1
ATOM 1134 C C . PRO A 1 149 ? -6.097 -19.227 1.425 1.00 78.00 149 PRO A C 1
ATOM 1136 O O . PRO A 1 149 ? -5.315 -19.285 0.476 1.00 78.00 149 PRO A O 1
ATOM 1139 N N . ARG A 1 150 ? -7.331 -19.742 1.347 1.00 74.81 150 ARG A N 1
ATOM 1140 C CA . ARG A 1 150 ? -7.851 -20.380 0.131 1.00 74.81 150 ARG A CA 1
ATOM 1141 C C . ARG A 1 150 ? -8.202 -19.365 -0.961 1.00 74.81 150 ARG A C 1
ATOM 1143 O O . ARG A 1 150 ? -7.841 -19.591 -2.111 1.00 74.81 150 ARG A O 1
ATOM 1150 N N . ALA A 1 151 ? -8.827 -18.238 -0.606 1.00 78.50 151 ALA A N 1
ATOM 1151 C CA . ALA A 1 151 ? -9.079 -17.144 -1.550 1.00 78.50 151 ALA A CA 1
ATOM 1152 C C . ALA A 1 151 ? -7.760 -16.569 -2.090 1.00 78.50 151 ALA A C 1
ATOM 1154 O O . ALA A 1 151 ? -7.605 -16.401 -3.298 1.00 78.50 151 ALA A O 1
ATOM 1155 N N . TYR A 1 152 ? -6.771 -16.389 -1.204 1.00 83.00 152 TYR A N 1
ATOM 1156 C CA . TYR A 1 152 ? -5.406 -16.031 -1.590 1.00 83.00 152 TYR A CA 1
ATOM 1157 C C . TYR A 1 152 ? -4.834 -17.004 -2.633 1.00 83.00 152 TYR A C 1
ATOM 1159 O O . TYR A 1 152 ? -4.304 -16.568 -3.649 1.00 83.00 152 TYR A O 1
ATOM 1167 N N . GLY A 1 153 ? -4.991 -18.318 -2.428 1.00 79.56 153 GLY A N 1
ATOM 1168 C CA . GLY A 1 153 ? -4.509 -19.339 -3.364 1.00 79.56 153 GLY A CA 1
ATOM 1169 C C . GLY A 1 153 ? -5.094 -19.234 -4.780 1.00 79.56 153 GLY A C 1
ATOM 1170 O O . GLY A 1 153 ? -4.388 -19.509 -5.748 1.00 79.56 153 GLY A O 1
ATOM 1171 N N . TYR A 1 154 ? -6.349 -18.801 -4.922 1.00 80.69 154 TYR A N 1
ATOM 1172 C CA . TYR A 1 154 ? -6.958 -18.560 -6.234 1.00 80.69 154 TYR A CA 1
ATOM 1173 C C . TYR A 1 154 ? -6.459 -17.265 -6.880 1.00 80.69 154 TYR A C 1
ATOM 1175 O O . TYR A 1 154 ? -6.099 -17.253 -8.059 1.00 80.69 154 TYR A O 1
ATOM 1183 N N . LEU A 1 155 ? -6.426 -16.176 -6.110 1.00 83.94 155 LEU A N 1
ATOM 1184 C CA . LEU A 1 155 ? -6.131 -14.840 -6.631 1.00 83.94 155 LEU A CA 1
ATOM 1185 C C . LEU A 1 155 ? -4.644 -14.622 -6.913 1.00 83.94 155 LEU A C 1
ATOM 1187 O O . LEU A 1 155 ? -4.307 -13.931 -7.874 1.00 83.94 155 LEU A O 1
ATOM 1191 N N . ILE A 1 156 ? -3.748 -15.264 -6.158 1.00 87.94 156 ILE A N 1
ATOM 1192 C CA . ILE A 1 156 ? -2.307 -15.168 -6.421 1.00 87.94 156 ILE A CA 1
ATOM 1193 C C . ILE A 1 156 ? -1.953 -15.701 -7.810 1.00 87.94 156 ILE A C 1
ATOM 1195 O O . ILE A 1 156 ? -1.163 -15.086 -8.520 1.00 87.94 156 ILE A O 1
ATOM 1199 N N . ALA A 1 157 ? -2.632 -16.755 -8.272 1.00 82.75 157 ALA A N 1
ATOM 1200 C CA . ALA A 1 157 ? -2.432 -17.293 -9.614 1.00 82.75 157 ALA A CA 1
ATOM 1201 C C . ALA A 1 157 ? -2.909 -16.338 -10.726 1.00 82.75 157 ALA A C 1
ATOM 1203 O O . ALA A 1 157 ? -2.403 -16.411 -11.848 1.00 82.75 157 ALA A O 1
ATOM 1204 N N . VAL A 1 158 ? -3.883 -15.465 -10.443 1.00 86.56 158 VAL A N 1
ATOM 1205 C CA . VAL A 1 158 ? -4.315 -14.400 -11.366 1.00 86.56 158 VAL A CA 1
ATOM 1206 C C . VAL A 1 158 ? -3.255 -13.305 -11.424 1.00 86.56 158 VAL A C 1
ATOM 1208 O O . VAL A 1 158 ? -2.850 -12.909 -12.516 1.00 86.56 158 VAL A O 1
ATOM 1211 N N . TYR A 1 159 ? -2.784 -12.859 -10.258 1.00 88.56 159 TYR A N 1
ATOM 1212 C CA . TYR A 1 159 ? -1.756 -11.829 -10.133 1.00 88.56 159 TYR A CA 1
ATOM 1213 C C . TYR A 1 159 ? -0.437 -12.237 -10.811 1.00 88.56 159 TYR A C 1
ATOM 1215 O O . TYR A 1 159 ? 0.063 -11.516 -11.673 1.00 88.56 15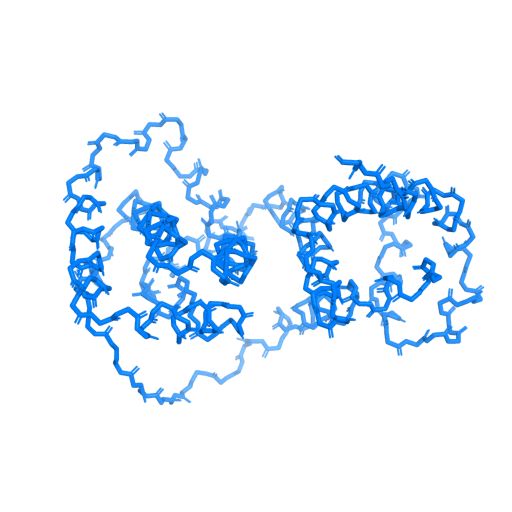9 TYR A O 1
ATOM 1223 N N . GLU A 1 160 ? 0.089 -13.427 -10.507 1.00 85.62 160 GLU A N 1
ATOM 1224 C CA . GLU A 1 160 ? 1.376 -13.917 -11.031 1.00 85.62 160 GLU A CA 1
ATOM 1225 C C . GLU A 1 160 ? 1.398 -14.073 -12.561 1.00 85.62 160 GLU A C 1
ATOM 1227 O O . GLU A 1 160 ? 2.461 -14.046 -13.180 1.00 85.62 160 GLU A O 1
ATOM 1232 N N . LYS A 1 161 ? 0.226 -14.222 -13.192 1.00 86.88 161 LYS A N 1
ATOM 1233 C CA . LYS A 1 161 ? 0.082 -14.353 -14.651 1.00 86.88 161 LYS A CA 1
ATOM 1234 C C . LYS A 1 161 ? -0.174 -13.024 -15.365 1.00 86.88 161 LYS A C 1
ATOM 1236 O O . LYS A 1 161 ? -0.324 -13.032 -16.588 1.00 86.88 161 LYS A O 1
ATOM 1241 N N . ALA A 1 162 ? -0.237 -11.905 -14.643 1.00 88.25 162 ALA A N 1
ATOM 1242 C CA . ALA A 1 162 ? -0.597 -10.597 -15.181 1.00 88.25 162 ALA A CA 1
ATOM 1243 C C . ALA A 1 162 ? 0.537 -9.569 -14.972 1.00 88.25 162 ALA A C 1
ATOM 1245 O O . ALA A 1 162 ? 0.560 -8.866 -13.960 1.00 88.25 162 ALA A O 1
ATOM 1246 N N . PRO A 1 163 ? 1.479 -9.440 -15.932 1.00 86.94 163 PRO A N 1
ATOM 1247 C CA . PRO A 1 163 ? 2.618 -8.523 -15.821 1.00 86.94 163 PRO A CA 1
ATOM 1248 C C . PRO A 1 163 ? 2.233 -7.056 -15.594 1.00 86.94 163 PRO A C 1
ATOM 1250 O O . PRO A 1 163 ? 2.967 -6.316 -14.945 1.00 86.94 163 PRO A O 1
ATOM 1253 N N . ASP A 1 164 ? 1.078 -6.634 -16.113 1.00 88.62 164 ASP A N 1
ATOM 1254 C CA . ASP A 1 164 ? 0.530 -5.296 -15.900 1.00 88.62 164 ASP A CA 1
ATOM 1255 C C . ASP A 1 164 ? 0.165 -5.040 -14.430 1.00 88.62 164 ASP A C 1
ATOM 1257 O O . ASP A 1 164 ? 0.452 -3.962 -13.911 1.00 88.62 164 ASP A O 1
ATOM 1261 N N . LEU A 1 165 ? -0.387 -6.043 -13.737 1.00 89.25 165 LEU A N 1
ATOM 1262 C CA . LEU A 1 165 ? -0.706 -5.938 -12.310 1.00 89.25 165 LEU A CA 1
ATOM 1263 C C . LEU A 1 165 ? 0.558 -5.923 -11.449 1.00 89.25 165 LEU A C 1
ATOM 1265 O O . LEU A 1 165 ? 0.622 -5.185 -10.471 1.00 89.25 165 LEU A O 1
ATOM 1269 N N . ILE A 1 166 ? 1.575 -6.700 -11.829 1.00 86.06 166 ILE A N 1
ATOM 1270 C CA . ILE A 1 166 ? 2.871 -6.716 -11.136 1.00 86.06 166 ILE A CA 1
ATOM 1271 C C . ILE A 1 166 ? 3.524 -5.329 -11.203 1.00 86.06 166 ILE A C 1
ATOM 1273 O O . ILE A 1 166 ? 3.956 -4.800 -10.181 1.00 86.06 166 ILE A O 1
ATOM 1277 N N . ALA A 1 167 ? 3.536 -4.699 -12.382 1.00 84.06 167 ALA A N 1
ATOM 1278 C CA . ALA A 1 167 ? 4.097 -3.359 -12.552 1.00 84.06 167 ALA A CA 1
ATOM 1279 C C . ALA A 1 167 ? 3.343 -2.282 -11.745 1.00 84.06 167 ALA A C 1
ATOM 1281 O O . ALA A 1 167 ? 3.958 -1.338 -11.242 1.00 84.06 167 ALA A O 1
ATOM 1282 N N . GLU A 1 168 ? 2.019 -2.407 -11.613 1.00 88.50 168 GLU A N 1
ATOM 1283 C CA . GLU A 1 168 ? 1.221 -1.518 -10.760 1.00 88.50 168 GLU A CA 1
ATOM 1284 C C . GLU A 1 168 ? 1.509 -1.758 -9.271 1.00 88.50 168 GLU A C 1
ATOM 1286 O O . GLU A 1 168 ? 1.721 -0.811 -8.510 1.00 88.50 168 GLU A O 1
ATOM 1291 N N . HIS A 1 169 ? 1.626 -3.020 -8.857 1.00 88.31 169 HIS A N 1
ATOM 1292 C CA . HIS A 1 169 ? 1.992 -3.382 -7.492 1.00 88.31 169 HIS A CA 1
ATOM 1293 C C . HIS A 1 169 ? 3.364 -2.819 -7.087 1.00 88.31 169 HIS A C 1
ATOM 1295 O O . HIS A 1 169 ? 3.487 -2.201 -6.029 1.00 88.31 169 HIS A O 1
ATOM 1301 N N . GLU A 1 170 ? 4.377 -2.917 -7.952 1.00 85.06 170 GLU A N 1
ATOM 1302 C CA . GLU A 1 170 ? 5.701 -2.320 -7.713 1.00 85.06 170 GLU A CA 1
ATOM 1303 C C . GLU A 1 170 ? 5.641 -0.795 -7.505 1.00 85.06 170 GLU A C 1
ATOM 1305 O O . GLU A 1 170 ? 6.417 -0.221 -6.730 1.00 85.06 170 GLU A O 1
ATOM 1310 N N . ARG A 1 171 ? 4.720 -0.094 -8.182 1.00 87.00 171 ARG A N 1
ATOM 1311 C CA . ARG A 1 171 ? 4.493 1.346 -7.962 1.00 87.00 171 ARG A CA 1
ATOM 1312 C C . ARG A 1 171 ? 3.888 1.599 -6.587 1.00 87.00 171 ARG A C 1
ATOM 1314 O O . ARG A 1 171 ? 4.344 2.509 -5.885 1.00 87.00 171 ARG A O 1
ATOM 1321 N N . GLN A 1 172 ? 2.910 0.787 -6.195 1.00 88.12 172 GLN A N 1
ATOM 1322 C CA . GLN A 1 172 ? 2.269 0.879 -4.887 1.00 88.12 172 GLN A CA 1
ATOM 1323 C C . GLN A 1 172 ? 3.245 0.567 -3.741 1.00 88.12 172 GLN A C 1
ATOM 1325 O O . GLN A 1 172 ? 3.203 1.235 -2.702 1.00 88.12 172 GLN A O 1
ATOM 1330 N N . GLU A 1 173 ? 4.174 -0.378 -3.911 1.00 85.44 173 GLU A N 1
ATOM 1331 C CA . GLU A 1 173 ? 5.177 -0.703 -2.886 1.00 85.44 173 GLU A CA 1
ATOM 1332 C C . GLU A 1 173 ? 6.100 0.484 -2.569 1.00 85.44 173 GLU A C 1
ATOM 1334 O O . GLU A 1 173 ? 6.434 0.720 -1.403 1.00 85.44 173 GLU A O 1
ATOM 1339 N N . VAL A 1 174 ? 6.457 1.290 -3.576 1.00 85.94 174 VAL A N 1
ATOM 1340 C CA . VAL A 1 174 ? 7.253 2.515 -3.386 1.00 85.94 174 VAL A CA 1
ATOM 1341 C C . VAL A 1 174 ? 6.502 3.538 -2.532 1.00 85.94 174 VAL A C 1
ATOM 1343 O O . VAL A 1 174 ? 7.067 4.089 -1.581 1.00 85.94 174 VAL A O 1
ATOM 1346 N N . GLU A 1 175 ? 5.225 3.784 -2.837 1.00 89.44 175 GLU A N 1
ATOM 1347 C CA . GLU A 1 175 ? 4.372 4.693 -2.057 1.00 89.44 175 GLU A CA 1
ATOM 1348 C C . GLU A 1 175 ? 4.204 4.190 -0.622 1.00 89.44 175 GLU A C 1
ATOM 1350 O O . GLU A 1 175 ? 4.371 4.930 0.346 1.00 89.44 175 GLU A O 1
ATOM 1355 N N . THR A 1 176 ? 3.957 2.896 -0.468 1.00 87.25 176 THR A N 1
ATOM 1356 C CA . THR A 1 176 ? 3.736 2.257 0.831 1.00 87.25 176 THR A CA 1
ATOM 1357 C C . THR A 1 176 ? 4.975 2.301 1.708 1.00 87.25 176 THR A C 1
ATOM 1359 O O . THR A 1 176 ? 4.898 2.692 2.877 1.00 87.25 176 THR A O 1
ATOM 1362 N N . GLY A 1 177 ? 6.135 1.962 1.143 1.00 84.00 177 GLY A N 1
ATOM 1363 C CA . GLY A 1 177 ? 7.415 2.070 1.832 1.00 84.00 177 GLY A CA 1
ATOM 1364 C C . GLY A 1 177 ? 7.711 3.510 2.253 1.00 84.00 177 GLY A C 1
ATOM 1365 O O . GLY A 1 177 ? 8.197 3.744 3.362 1.00 84.00 177 GLY A O 1
ATOM 1366 N N . CYS A 1 178 ? 7.356 4.486 1.412 1.00 85.94 178 CYS A N 1
ATOM 1367 C CA . CYS A 1 178 ? 7.464 5.905 1.739 1.00 85.94 178 CYS A CA 1
ATOM 1368 C C . CYS A 1 178 ? 6.622 6.282 2.965 1.00 8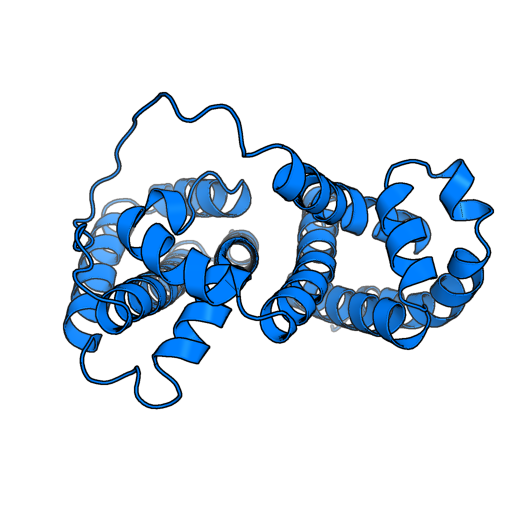5.94 178 CYS A C 1
ATOM 1370 O O . CYS A 1 178 ? 7.152 6.845 3.929 1.00 85.94 178 CYS A O 1
ATOM 1372 N N . VAL A 1 179 ? 5.330 5.937 2.953 1.00 87.69 179 VAL A N 1
ATOM 1373 C CA . VAL A 1 179 ? 4.384 6.288 4.023 1.00 87.69 179 VAL A CA 1
ATOM 1374 C C . VAL A 1 179 ? 4.786 5.607 5.336 1.00 87.69 179 VAL A C 1
ATOM 1376 O O . VAL A 1 179 ? 4.898 6.269 6.374 1.00 87.69 179 VAL A O 1
ATOM 1379 N N . LYS A 1 180 ? 5.124 4.308 5.294 1.00 85.38 180 LYS A N 1
ATOM 1380 C CA . LYS A 1 180 ? 5.663 3.568 6.452 1.00 85.38 180 LYS A CA 1
ATOM 1381 C C . LYS A 1 180 ? 6.954 4.205 6.970 1.00 85.38 180 LYS A C 1
ATOM 1383 O O . LYS A 1 180 ? 7.116 4.389 8.177 1.00 85.38 180 LYS A O 1
ATOM 1388 N N . GLY A 1 181 ? 7.862 4.591 6.075 1.00 82.69 181 GLY A N 1
ATOM 1389 C CA . GLY A 1 181 ? 9.111 5.273 6.412 1.00 82.69 181 GLY A CA 1
ATOM 1390 C C . GLY A 1 181 ? 8.902 6.624 7.103 1.00 82.69 181 GLY A C 1
ATOM 1391 O O . GLY A 1 181 ? 9.600 6.924 8.073 1.00 82.69 181 GLY A O 1
ATOM 1392 N N . TYR A 1 182 ? 7.932 7.419 6.646 1.00 82.69 182 TYR A N 1
ATOM 1393 C CA . TYR A 1 182 ? 7.552 8.685 7.277 1.00 82.69 182 TYR A CA 1
ATOM 1394 C C . TYR A 1 182 ? 6.972 8.467 8.684 1.00 82.69 182 TYR A C 1
ATOM 1396 O O . TYR A 1 182 ? 7.426 9.094 9.646 1.00 82.69 182 TYR A O 1
ATOM 1404 N N . SER A 1 183 ? 6.041 7.518 8.825 1.00 83.38 183 SER A N 1
ATOM 1405 C CA . SER A 1 183 ? 5.406 7.185 10.109 1.00 83.38 183 SER A CA 1
ATOM 1406 C C . SER A 1 183 ? 6.412 6.691 11.158 1.00 83.38 183 SER A C 1
ATOM 1408 O O . SER A 1 183 ? 6.439 7.181 12.293 1.00 83.38 183 SER A O 1
ATOM 1410 N N . ASN A 1 184 ? 7.316 5.788 10.756 1.00 83.06 184 ASN A N 1
ATOM 1411 C CA . ASN A 1 184 ? 8.368 5.228 11.616 1.00 83.06 184 ASN A CA 1
ATOM 1412 C C . ASN A 1 184 ? 9.361 6.281 12.132 1.00 83.06 184 ASN A C 1
ATOM 1414 O O . ASN A 1 184 ? 10.069 6.039 13.106 1.00 83.06 184 ASN A O 1
ATOM 1418 N N . ARG A 1 185 ? 9.418 7.458 11.499 1.00 79.31 185 ARG A N 1
ATOM 1419 C CA . ARG A 1 185 ? 10.264 8.588 11.916 1.00 79.31 185 ARG A CA 1
ATOM 1420 C C . ARG A 1 185 ? 9.536 9.603 12.793 1.00 79.31 185 ARG A C 1
ATOM 1422 O O . ARG A 1 185 ? 10.076 10.673 13.051 1.00 79.31 185 ARG A O 1
ATOM 1429 N N . GLY A 1 186 ? 8.326 9.281 13.244 1.00 82.12 186 GLY A N 1
ATOM 1430 C CA . GLY A 1 186 ? 7.524 10.165 14.086 1.00 82.12 186 GLY A CA 1
ATOM 1431 C C . GLY A 1 186 ? 6.637 11.134 13.307 1.00 82.12 186 GLY A C 1
ATOM 1432 O O . GLY A 1 186 ? 6.013 11.993 13.919 1.00 82.12 186 GLY A O 1
ATOM 1433 N N . GLY A 1 187 ? 6.541 11.004 11.979 1.00 83.88 187 GLY A N 1
ATOM 1434 C CA . GLY A 1 187 ? 5.550 11.737 11.196 1.00 83.88 187 GLY A CA 1
ATOM 1435 C C . GLY A 1 187 ? 4.126 11.326 11.588 1.00 83.88 187 GLY A C 1
ATOM 1436 O O . GLY A 1 187 ? 3.872 10.142 11.803 1.00 83.88 187 GLY A O 1
ATOM 1437 N N . ARG A 1 188 ? 3.210 12.292 11.736 1.00 84.38 188 ARG A N 1
ATOM 1438 C CA . ARG A 1 188 ? 1.825 12.067 12.218 1.00 84.38 188 ARG A CA 1
ATOM 1439 C C . ARG A 1 188 ? 0.747 12.774 11.389 1.00 84.38 188 ARG A C 1
ATOM 1441 O O . ARG A 1 188 ? -0.384 12.915 11.832 1.00 84.38 188 ARG A O 1
ATOM 1448 N N . ASN A 1 189 ? 1.088 13.234 10.186 1.00 86.81 189 ASN A N 1
ATOM 1449 C CA . ASN A 1 189 ? 0.122 13.786 9.239 1.00 86.81 189 ASN A CA 1
ATOM 1450 C C . ASN A 1 189 ? 0.010 12.843 8.034 1.00 86.81 189 ASN A C 1
ATOM 1452 O O . ASN A 1 189 ? 0.895 12.840 7.178 1.00 86.81 189 ASN A O 1
ATOM 1456 N N . PHE A 1 190 ? -1.039 12.016 8.017 1.00 85.12 190 PHE A N 1
ATOM 1457 C CA . PHE A 1 190 ? -1.215 10.960 7.019 1.00 85.12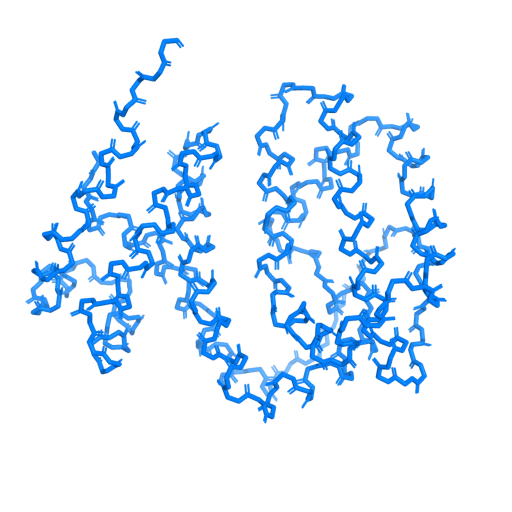 190 PHE A CA 1
ATOM 1458 C C . PHE A 1 190 ? -1.415 11.533 5.611 1.00 85.12 190 PHE A C 1
ATOM 1460 O O . PHE A 1 190 ? -0.669 11.174 4.708 1.00 85.12 190 PHE A O 1
ATOM 1467 N N . GLU A 1 191 ? -2.316 12.502 5.443 1.00 86.69 191 GLU A N 1
ATOM 1468 C CA . GLU A 1 191 ? -2.599 13.125 4.141 1.00 86.69 191 GLU A CA 1
ATOM 1469 C C . GLU A 1 191 ? -1.361 13.775 3.510 1.00 86.69 191 GLU A C 1
ATOM 1471 O O . GLU A 1 191 ? -1.063 13.575 2.330 1.00 86.69 191 GLU A O 1
ATOM 1476 N N . LYS A 1 192 ? -0.568 14.504 4.306 1.00 85.75 192 LYS A N 1
ATOM 1477 C CA . LYS A 1 192 ? 0.696 15.078 3.820 1.00 85.75 192 LYS A CA 1
ATOM 1478 C C . LYS A 1 192 ? 1.720 14.005 3.473 1.00 85.75 192 LYS A C 1
ATOM 1480 O O . LYS A 1 192 ? 2.437 14.154 2.483 1.00 85.75 192 LYS A O 1
ATOM 1485 N N . ALA A 1 193 ? 1.805 12.946 4.281 1.00 86.19 193 ALA A N 1
ATOM 1486 C CA . ALA A 1 193 ? 2.684 11.821 3.994 1.00 86.19 193 ALA A CA 1
ATOM 1487 C C . ALA A 1 193 ? 2.301 11.178 2.660 1.00 86.19 193 ALA A C 1
ATOM 1489 O O . ALA A 1 193 ? 3.151 11.052 1.785 1.00 86.19 193 ALA A O 1
ATOM 1490 N N . LEU A 1 194 ? 1.020 10.858 2.482 1.00 89.62 194 LEU A N 1
ATOM 1491 C CA . LEU A 1 194 ? 0.480 10.237 1.283 1.00 89.62 194 LEU A CA 1
ATOM 1492 C C . LEU A 1 194 ? 0.729 11.099 0.039 1.00 89.62 194 LEU A C 1
ATOM 1494 O O . LEU A 1 194 ? 1.260 10.601 -0.954 1.00 89.62 194 LEU A O 1
ATOM 1498 N N . GLY A 1 195 ? 0.442 12.403 0.106 1.00 90.31 195 GLY A N 1
ATOM 1499 C CA . GLY A 1 195 ? 0.699 13.339 -0.994 1.00 90.31 195 GLY A CA 1
ATOM 1500 C C . GLY A 1 195 ? 2.179 13.417 -1.385 1.00 90.31 195 GLY A C 1
ATOM 1501 O O . GLY A 1 195 ? 2.530 13.258 -2.558 1.00 90.31 195 GLY A O 1
ATOM 1502 N N . MET A 1 196 ? 3.068 13.579 -0.400 1.00 90.06 196 MET A N 1
ATOM 1503 C CA . MET A 1 196 ? 4.518 13.594 -0.628 1.00 90.06 196 MET A CA 1
ATOM 1504 C C . MET A 1 196 ? 5.023 12.260 -1.202 1.00 90.06 196 MET A C 1
ATOM 1506 O O . MET A 1 196 ? 5.881 12.247 -2.091 1.00 90.06 196 MET A O 1
ATOM 1510 N N . CYS A 1 197 ? 4.473 11.139 -0.738 1.00 90.44 197 CYS A N 1
ATOM 1511 C CA . CYS A 1 197 ? 4.859 9.804 -1.176 1.00 90.44 197 CYS A CA 1
ATOM 1512 C C . CYS A 1 197 ? 4.398 9.483 -2.598 1.00 90.44 197 CYS A C 1
ATOM 1514 O O . CYS A 1 197 ? 5.199 8.966 -3.378 1.00 90.44 197 CYS A O 1
ATOM 1516 N N . ARG A 1 198 ? 3.180 9.884 -2.977 1.00 91.81 198 ARG A N 1
ATOM 1517 C CA . ARG A 1 198 ? 2.692 9.828 -4.365 1.00 91.81 198 ARG A CA 1
ATOM 1518 C C . ARG A 1 198 ? 3.569 10.650 -5.297 1.00 91.81 198 ARG A C 1
ATOM 1520 O O . ARG A 1 198 ? 4.052 10.133 -6.300 1.00 91.81 198 ARG A O 1
ATOM 1527 N N . CYS A 1 199 ? 3.880 11.889 -4.909 1.00 90.81 199 CYS A N 1
ATOM 1528 C CA . CYS A 1 199 ? 4.806 12.733 -5.665 1.00 90.81 199 CYS A CA 1
ATOM 1529 C C . CYS A 1 199 ? 6.183 12.068 -5.823 1.00 90.81 199 CYS A C 1
ATOM 1531 O O . CYS A 1 199 ? 6.767 12.086 -6.906 1.00 90.81 199 CYS A O 1
ATOM 1533 N N . THR A 1 200 ? 6.707 11.451 -4.758 1.00 89.44 200 THR A N 1
ATOM 1534 C CA . THR A 1 200 ? 8.020 10.789 -4.786 1.00 89.44 200 THR A CA 1
ATOM 1535 C C . THR A 1 200 ? 8.022 9.555 -5.686 1.00 89.44 200 THR A C 1
ATOM 1537 O O . THR A 1 200 ? 8.948 9.382 -6.479 1.00 89.44 200 THR A O 1
ATOM 1540 N N . ARG A 1 201 ? 6.978 8.724 -5.608 1.00 91.19 201 ARG A N 1
ATOM 1541 C CA . ARG A 1 201 ? 6.755 7.596 -6.520 1.00 91.19 201 ARG A CA 1
ATOM 1542 C C . ARG A 1 201 ? 6.737 8.082 -7.968 1.00 91.19 201 ARG A C 1
ATOM 1544 O O . ARG A 1 201 ? 7.502 7.581 -8.788 1.00 91.19 201 ARG A O 1
ATOM 1551 N N . ASP A 1 202 ? 5.944 9.104 -8.272 1.00 91.44 202 ASP A N 1
ATOM 1552 C CA . ASP A 1 202 ? 5.835 9.634 -9.633 1.00 91.44 202 ASP A CA 1
ATOM 1553 C C . ASP A 1 202 ? 7.170 10.213 -10.118 1.00 91.44 202 ASP A C 1
ATOM 1555 O O . ASP A 1 202 ? 7.579 9.980 -11.255 1.00 91.44 202 ASP A O 1
ATOM 1559 N N . ALA A 1 203 ? 7.916 10.899 -9.249 1.00 89.69 203 ALA A N 1
ATOM 1560 C CA . ALA A 1 203 ? 9.263 11.371 -9.553 1.00 89.69 203 ALA A CA 1
ATOM 1561 C C . ALA A 1 203 ? 10.223 10.221 -9.903 1.00 89.69 203 ALA A C 1
ATOM 1563 O O . ALA A 1 203 ? 11.012 10.363 -10.836 1.00 89.69 203 ALA A O 1
ATOM 1564 N N . ILE A 1 204 ? 10.146 9.086 -9.200 1.00 89.62 204 ILE A N 1
ATOM 1565 C CA . ILE A 1 204 ? 10.955 7.893 -9.488 1.00 89.62 204 ILE A CA 1
ATOM 1566 C C . ILE A 1 204 ? 10.610 7.326 -10.864 1.00 89.62 204 ILE A C 1
ATOM 1568 O O . ILE A 1 204 ? 11.494 7.183 -11.709 1.00 89.62 204 ILE A O 1
ATOM 1572 N N . TYR A 1 205 ? 9.330 7.047 -11.111 1.00 89.94 205 TYR A N 1
ATOM 1573 C CA . TYR A 1 205 ? 8.892 6.379 -12.340 1.00 89.94 205 TYR A CA 1
ATOM 1574 C C . TYR A 1 205 ? 8.943 7.277 -13.583 1.00 89.94 205 TYR A C 1
ATOM 1576 O O . TYR A 1 205 ? 8.996 6.764 -14.696 1.00 89.94 205 TYR A O 1
ATOM 1584 N N . THR A 1 206 ? 8.965 8.603 -13.418 1.00 90.94 206 THR A N 1
ATOM 1585 C CA . THR A 1 206 ? 9.121 9.547 -14.541 1.00 90.94 206 THR A CA 1
ATOM 1586 C C . THR A 1 206 ? 10.571 9.925 -14.827 1.00 90.94 206 THR A C 1
ATOM 1588 O O . THR A 1 206 ? 10.889 10.284 -15.959 1.00 90.94 206 THR A O 1
ATOM 1591 N N . ALA A 1 207 ? 11.458 9.899 -13.826 1.00 89.31 207 ALA A N 1
ATOM 1592 C CA . ALA A 1 207 ? 12.843 10.340 -13.994 1.00 89.31 207 ALA A CA 1
ATOM 1593 C C . ALA A 1 207 ? 13.821 9.201 -14.303 1.00 89.31 207 ALA A C 1
ATOM 1595 O O . ALA A 1 207 ? 14.872 9.466 -14.896 1.00 89.31 207 ALA A O 1
ATOM 1596 N N . LEU A 1 208 ? 13.517 7.977 -13.863 1.00 89.50 208 LEU A N 1
ATOM 1597 C CA . LEU A 1 208 ? 14.433 6.841 -13.938 1.00 89.50 208 LEU A CA 1
ATOM 1598 C C . LEU A 1 208 ? 13.987 5.808 -14.964 1.00 89.50 208 LEU A C 1
ATOM 1600 O O . LEU A 1 208 ? 12.804 5.473 -15.051 1.00 89.50 208 LEU A O 1
ATOM 1604 N N . THR A 1 209 ? 14.958 5.248 -15.681 1.00 90.56 209 THR A N 1
ATOM 1605 C CA . THR A 1 209 ? 14.742 4.048 -16.498 1.00 90.56 209 THR A CA 1
ATOM 1606 C C . THR A 1 209 ? 14.535 2.817 -15.616 1.00 90.56 209 THR A C 1
ATOM 1608 O O . THR A 1 209 ? 14.864 2.826 -14.430 1.00 90.56 209 THR A O 1
ATOM 1611 N N . ASP A 1 210 ? 14.024 1.732 -16.191 1.00 87.12 210 ASP A N 1
ATOM 1612 C CA . ASP A 1 210 ? 13.798 0.473 -15.469 1.00 87.12 210 ASP A CA 1
ATOM 1613 C C . ASP A 1 210 ? 15.093 -0.053 -14.836 1.00 87.12 210 ASP A C 1
ATOM 1615 O O . ASP A 1 210 ? 15.109 -0.406 -13.659 1.00 87.12 210 ASP A O 1
ATOM 1619 N N . GLN A 1 211 ? 16.205 0.008 -15.577 1.00 87.69 211 GLN A N 1
ATOM 1620 C CA . GLN A 1 211 ? 17.524 -0.394 -15.087 1.00 87.69 211 GLN A CA 1
ATOM 1621 C C . GLN A 1 211 ? 18.005 0.479 -13.920 1.00 87.69 211 GLN A C 1
ATOM 1623 O O . GLN A 1 211 ? 18.572 -0.032 -12.956 1.00 87.69 211 GLN A O 1
ATOM 1628 N N . GLU A 1 212 ? 17.775 1.793 -13.987 1.00 90.25 212 GLU A N 1
ATOM 1629 C CA . GLU A 1 212 ? 18.117 2.714 -12.897 1.00 90.25 212 GLU A CA 1
ATOM 1630 C C . GLU A 1 212 ? 17.255 2.470 -11.654 1.00 90.25 212 GLU A C 1
ATOM 1632 O O . GLU A 1 212 ? 17.750 2.598 -10.536 1.00 90.25 212 GLU A O 1
ATOM 1637 N N . ARG A 1 213 ? 15.980 2.091 -11.825 1.00 87.50 213 ARG A N 1
ATOM 1638 C CA . ARG A 1 213 ? 15.111 1.716 -10.701 1.00 87.50 213 ARG A CA 1
ATOM 1639 C C . ARG A 1 213 ? 15.555 0.403 -10.062 1.00 87.50 213 ARG A C 1
ATOM 1641 O O . ARG A 1 213 ? 15.640 0.343 -8.841 1.00 87.50 213 ARG A O 1
ATOM 1648 N N . GLN A 1 214 ? 15.891 -0.610 -10.861 1.00 85.19 214 GLN A N 1
ATOM 1649 C CA . GLN A 1 214 ? 16.437 -1.875 -10.354 1.00 85.19 214 GLN A CA 1
ATOM 1650 C C . GLN A 1 214 ? 17.730 -1.655 -9.559 1.00 85.19 214 GLN A C 1
ATOM 1652 O O . GLN A 1 214 ? 17.851 -2.152 -8.442 1.00 85.19 214 GLN A O 1
ATOM 1657 N N . ASP A 1 215 ? 18.656 -0.855 -10.093 1.00 86.31 215 ASP A N 1
ATOM 1658 C CA . ASP A 1 215 ? 19.893 -0.473 -9.402 1.00 86.31 215 ASP A CA 1
ATOM 1659 C C . ASP A 1 215 ? 19.609 0.272 -8.086 1.00 86.31 215 ASP A C 1
ATOM 1661 O O . ASP A 1 215 ? 20.149 -0.065 -7.030 1.00 86.31 215 ASP A O 1
ATOM 1665 N N . MET A 1 216 ? 18.689 1.241 -8.119 1.00 84.12 216 MET A N 1
ATOM 1666 C CA . MET A 1 216 ? 18.247 1.966 -6.930 1.00 84.12 216 MET A CA 1
ATOM 1667 C C . MET A 1 216 ? 17.698 1.016 -5.852 1.00 84.12 216 MET A C 1
ATOM 1669 O O . MET A 1 216 ? 18.094 1.124 -4.690 1.00 84.12 216 MET A O 1
ATOM 1673 N N . PHE A 1 217 ? 16.817 0.078 -6.213 1.00 81.44 217 PHE A N 1
ATOM 1674 C CA . PHE A 1 217 ? 16.231 -0.866 -5.257 1.00 81.44 217 PHE A CA 1
ATOM 1675 C C . PHE A 1 217 ? 17.236 -1.905 -4.747 1.00 81.44 217 PHE A C 1
ATOM 1677 O O . PHE A 1 217 ? 17.181 -2.257 -3.569 1.00 81.44 217 PHE A O 1
ATOM 1684 N N . ALA A 1 218 ? 18.188 -2.346 -5.573 1.00 81.81 218 ALA A N 1
ATOM 1685 C CA . ALA A 1 218 ? 19.244 -3.271 -5.159 1.00 81.81 218 ALA A CA 1
ATOM 1686 C C . ALA A 1 218 ? 20.202 -2.647 -4.126 1.00 81.81 218 ALA A C 1
ATOM 1688 O O . ALA A 1 218 ? 20.652 -3.323 -3.201 1.00 81.81 218 ALA A O 1
ATOM 1689 N N . HIS A 1 219 ? 20.467 -1.341 -4.236 1.00 80.19 219 HIS A N 1
ATOM 1690 C CA . HIS A 1 219 ? 21.387 -0.604 -3.356 1.00 80.19 219 HIS A CA 1
ATOM 1691 C C . HIS A 1 219 ? 20.690 0.288 -2.317 1.00 80.19 219 HIS A C 1
ATOM 1693 O O . HIS A 1 219 ? 21.300 1.133 -1.661 1.00 80.19 219 HIS A O 1
ATOM 1699 N N . SER A 1 220 ? 19.405 0.017 -2.130 1.00 67.69 220 SER A N 1
ATOM 1700 C CA . SER A 1 220 ? 18.471 0.508 -1.123 1.00 67.69 220 SER A CA 1
ATOM 1701 C C . SER A 1 220 ? 19.054 0.806 0.273 1.00 67.69 220 SER A C 1
ATOM 1703 O O . SER A 1 220 ? 18.704 1.802 0.913 1.00 67.69 220 SER A O 1
ATOM 1705 N N . GLY A 1 221 ? 19.939 -0.071 0.755 1.00 67.44 221 GLY A N 1
ATOM 1706 C CA . GLY A 1 221 ? 20.504 -0.035 2.104 1.00 67.44 221 GLY A CA 1
ATOM 1707 C C . GLY A 1 221 ? 21.895 0.590 2.218 1.00 67.44 221 GLY A C 1
ATOM 1708 O O . GLY A 1 221 ? 22.439 0.596 3.320 1.00 67.44 221 GLY A O 1
ATOM 1709 N N . ASP A 1 222 ? 22.476 1.098 1.124 1.00 78.19 222 ASP A N 1
ATOM 1710 C CA . ASP A 1 222 ? 23.828 1.669 1.101 1.00 78.19 222 ASP A CA 1
ATOM 1711 C C . ASP A 1 222 ? 23.795 3.185 0.811 1.00 78.19 222 ASP A C 1
ATOM 1713 O O . ASP A 1 222 ? 23.819 3.617 -0.348 1.00 78.19 222 ASP A O 1
ATOM 1717 N N . PRO A 1 223 ? 23.801 4.038 1.855 1.00 74.00 223 PRO A N 1
ATOM 1718 C CA . PRO A 1 223 ? 23.795 5.490 1.696 1.00 74.00 223 PRO A CA 1
ATOM 1719 C C . PRO A 1 223 ? 24.993 6.031 0.908 1.00 74.00 223 PRO A C 1
ATOM 1721 O O . PRO A 1 223 ? 24.889 7.102 0.307 1.00 74.00 223 PRO A O 1
ATOM 1724 N N . THR A 1 224 ? 26.127 5.323 0.920 1.00 80.44 224 THR A N 1
ATOM 1725 C CA . THR A 1 224 ? 27.347 5.737 0.216 1.00 80.44 224 THR A CA 1
ATOM 1726 C C . THR A 1 224 ? 27.193 5.508 -1.280 1.00 80.44 224 THR A C 1
ATOM 1728 O O . THR A 1 224 ? 27.539 6.391 -2.070 1.00 80.44 224 THR A O 1
ATOM 1731 N N . TYR A 1 225 ? 26.629 4.362 -1.671 1.00 83.19 225 TYR A N 1
ATOM 1732 C CA . TYR A 1 225 ? 26.293 4.070 -3.063 1.00 83.19 225 TYR A CA 1
ATOM 1733 C C . TYR A 1 225 ? 25.239 5.044 -3.591 1.00 83.19 225 TYR A C 1
ATOM 1735 O O . TYR A 1 225 ? 25.460 5.726 -4.594 1.00 83.19 225 TYR A O 1
ATOM 1743 N N . MET A 1 226 ? 24.135 5.202 -2.853 1.00 78.81 226 MET A N 1
ATOM 1744 C CA . MET A 1 226 ? 23.032 6.083 -3.240 1.00 78.81 226 MET A CA 1
ATOM 1745 C C . MET A 1 226 ? 23.468 7.533 -3.473 1.00 78.81 226 MET A C 1
ATOM 1747 O O . MET A 1 226 ? 22.875 8.231 -4.286 1.00 78.81 226 MET A O 1
ATOM 1751 N N . GLN A 1 227 ? 24.477 8.027 -2.750 1.00 78.44 227 GLN A N 1
ATOM 1752 C CA . GLN A 1 227 ? 24.977 9.394 -2.931 1.00 78.44 227 GLN A CA 1
ATOM 1753 C C . GLN A 1 227 ? 25.825 9.577 -4.192 1.00 78.44 227 GLN A C 1
ATOM 1755 O O . GLN A 1 227 ? 25.922 10.704 -4.684 1.00 78.44 227 GLN A O 1
ATOM 1760 N N . LYS A 1 228 ? 26.457 8.503 -4.676 1.00 83.88 228 LYS A N 1
ATOM 1761 C CA . LYS A 1 228 ? 27.375 8.510 -5.824 1.00 83.88 228 LYS A CA 1
ATOM 1762 C C . LYS A 1 228 ? 26.698 8.076 -7.121 1.00 83.88 228 LYS A C 1
ATOM 1764 O O . LYS A 1 228 ? 27.184 8.420 -8.195 1.00 83.88 228 LYS A O 1
ATOM 1769 N N . ALA A 1 229 ? 25.591 7.342 -7.028 1.00 85.31 229 ALA A N 1
ATOM 1770 C CA . ALA A 1 229 ? 24.875 6.844 -8.187 1.00 85.31 229 ALA A CA 1
ATOM 1771 C C . ALA A 1 229 ? 24.326 7.988 -9.055 1.00 85.31 229 ALA A C 1
ATOM 1773 O O . ALA A 1 229 ? 23.794 8.982 -8.549 1.00 85.31 229 ALA A O 1
ATOM 1774 N N . SER A 1 230 ? 24.424 7.842 -10.377 1.00 85.50 230 SER A N 1
ATOM 1775 C CA . SER A 1 230 ? 24.019 8.870 -11.348 1.00 85.50 230 SER A CA 1
ATOM 1776 C C . SER A 1 230 ? 22.518 9.187 -11.288 1.00 85.50 230 SER A C 1
ATOM 1778 O O . SER A 1 230 ? 22.123 10.352 -11.405 1.00 85.50 230 SER A O 1
ATOM 1780 N N . TRP A 1 231 ? 21.679 8.181 -11.017 1.00 86.81 231 TRP A N 1
ATOM 1781 C CA . TRP A 1 231 ? 20.232 8.342 -10.847 1.00 86.81 231 TRP A CA 1
ATOM 1782 C C . TRP A 1 231 ? 19.867 9.221 -9.639 1.00 86.81 231 TRP A C 1
ATOM 1784 O O . TRP A 1 231 ? 18.831 9.890 -9.646 1.00 86.81 231 TRP A O 1
ATOM 1794 N N . SER A 1 232 ? 20.734 9.312 -8.624 1.00 84.06 232 SER A N 1
ATOM 1795 C CA . SER A 1 232 ? 20.470 10.111 -7.419 1.00 84.06 232 SER A CA 1
ATOM 1796 C C . SER A 1 232 ? 20.366 11.608 -7.720 1.00 84.06 232 SER A C 1
ATOM 1798 O O . SER A 1 232 ? 19.540 12.312 -7.133 1.00 84.06 232 SER A O 1
ATOM 1800 N N . GLY A 1 233 ? 21.151 12.097 -8.688 1.00 83.38 233 GLY A N 1
ATOM 1801 C CA . GLY A 1 233 ? 21.097 13.479 -9.159 1.00 83.38 233 GLY A CA 1
ATOM 1802 C C . GLY A 1 233 ? 19.764 13.807 -9.835 1.00 83.38 233 GLY A C 1
ATOM 1803 O O . GLY A 1 233 ? 19.189 14.867 -9.573 1.00 83.38 233 GLY A O 1
ATOM 1804 N N . LYS A 1 234 ? 19.231 12.870 -10.635 1.00 86.12 234 LYS A N 1
ATOM 1805 C CA . LYS A 1 234 ? 17.917 13.000 -11.288 1.00 86.12 234 LYS A CA 1
ATOM 1806 C C . LYS A 1 234 ? 16.801 13.112 -10.251 1.00 86.12 234 LYS A C 1
ATOM 1808 O O . LYS A 1 234 ? 15.961 14.011 -10.339 1.00 86.12 234 LYS A O 1
ATOM 1813 N N . LEU A 1 235 ? 16.838 12.249 -9.234 1.00 85.00 235 LEU A N 1
ATOM 1814 C CA . LEU A 1 235 ? 15.817 12.243 -8.194 1.00 85.00 235 LEU A CA 1
ATOM 1815 C C . LEU A 1 235 ? 15.913 13.442 -7.251 1.00 85.00 235 LEU A C 1
ATOM 1817 O O . LEU A 1 235 ? 14.875 13.979 -6.894 1.00 85.00 235 LEU A O 1
ATOM 1821 N N . ARG A 1 236 ? 17.109 13.925 -6.877 1.00 81.06 236 ARG A N 1
ATOM 1822 C CA . ARG A 1 236 ? 17.238 15.109 -5.998 1.00 81.06 236 ARG A CA 1
ATOM 1823 C C . ARG A 1 236 ? 16.481 16.320 -6.549 1.00 81.06 236 ARG A C 1
ATOM 1825 O O . ARG A 1 236 ? 15.778 16.985 -5.795 1.00 81.06 236 ARG A O 1
ATOM 1832 N N . LYS A 1 237 ? 16.586 16.578 -7.857 1.00 75.69 237 LYS A N 1
ATOM 1833 C CA . LYS A 1 237 ? 15.920 17.717 -8.510 1.00 75.69 237 LYS A CA 1
ATOM 1834 C C . LYS A 1 237 ? 14.394 17.576 -8.520 1.00 75.69 237 LYS A C 1
ATOM 1836 O O . LYS A 1 237 ? 13.689 18.555 -8.311 1.00 75.69 237 LYS A O 1
ATOM 1841 N N . LYS A 1 238 ? 13.881 16.367 -8.765 1.00 79.81 238 LYS A N 1
ATO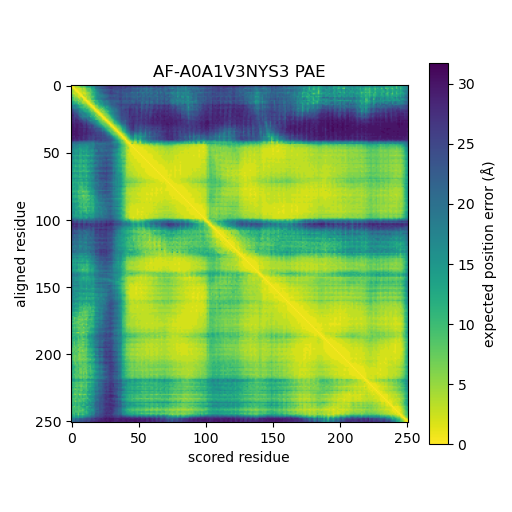M 1842 C CA . LYS A 1 238 ? 12.434 16.088 -8.811 1.00 79.81 238 LYS A CA 1
ATOM 1843 C C . LYS A 1 238 ? 11.818 15.960 -7.413 1.00 79.81 238 LYS A C 1
ATOM 1845 O O . LYS A 1 238 ? 10.719 16.440 -7.172 1.00 79.81 238 LYS A O 1
ATOM 1850 N N . GLY A 1 239 ? 12.563 15.373 -6.487 1.00 76.56 239 GLY A N 1
ATOM 1851 C CA . GLY A 1 239 ? 12.158 15.079 -5.121 1.00 76.56 239 GLY A CA 1
ATOM 1852 C C . GLY A 1 239 ? 12.067 16.287 -4.197 1.00 76.56 239 GLY A C 1
ATOM 1853 O O . GLY A 1 239 ? 11.275 16.277 -3.260 1.00 76.56 239 GLY A O 1
ATOM 1854 N N . GLN A 1 240 ? 12.829 17.354 -4.463 1.00 78.62 240 GLN A N 1
ATOM 1855 C CA . GLN A 1 240 ? 12.740 18.604 -3.696 1.00 78.62 240 GLN A CA 1
ATOM 1856 C C . GLN A 1 240 ? 11.327 19.205 -3.711 1.00 78.62 240 GLN A C 1
ATOM 1858 O O . GLN A 1 240 ? 10.856 19.658 -2.671 1.00 78.62 240 GLN A O 1
ATOM 1863 N N . ALA A 1 241 ? 10.628 19.147 -4.849 1.00 80.69 241 ALA A N 1
ATOM 1864 C CA . ALA A 1 241 ? 9.246 19.618 -4.950 1.00 80.69 241 ALA A CA 1
ATOM 1865 C C . ALA A 1 241 ? 8.282 18.777 -4.095 1.00 80.69 241 ALA A C 1
ATOM 1867 O O . ALA A 1 241 ? 7.378 19.322 -3.469 1.00 80.69 241 ALA A O 1
ATOM 1868 N N . CYS A 1 242 ? 8.512 17.465 -4.004 1.00 85.94 242 CYS A N 1
ATOM 1869 C CA . CYS A 1 242 ? 7.707 16.574 -3.169 1.00 85.94 242 CYS A CA 1
ATOM 1870 C C . CYS A 1 242 ? 7.911 16.848 -1.675 1.00 85.94 242 CYS A C 1
ATOM 1872 O O . CYS A 1 242 ? 6.957 16.831 -0.904 1.00 85.94 242 CYS A O 1
ATOM 1874 N N . MET A 1 243 ? 9.145 17.155 -1.261 1.00 80.31 243 MET A N 1
ATOM 1875 C CA . MET A 1 243 ? 9.451 17.493 0.134 1.00 80.31 243 MET A CA 1
ATOM 1876 C C . MET A 1 243 ? 8.733 18.760 0.605 1.00 80.31 243 MET A C 1
ATOM 1878 O O . MET A 1 243 ? 8.312 18.816 1.758 1.00 80.31 243 MET A O 1
ATOM 1882 N N . ALA A 1 244 ? 8.540 19.739 -0.285 1.00 82.75 244 ALA A N 1
ATOM 1883 C CA . ALA A 1 244 ? 7.848 20.985 0.037 1.00 82.75 244 ALA A CA 1
ATOM 1884 C C . ALA A 1 244 ? 6.378 20.772 0.457 1.00 82.75 244 ALA A C 1
ATOM 1886 O O . ALA A 1 244 ? 5.826 21.600 1.178 1.00 82.75 244 ALA A O 1
ATOM 1887 N N . MET A 1 245 ? 5.760 19.640 0.089 1.00 81.19 245 MET A N 1
ATOM 1888 C CA . MET A 1 245 ? 4.406 19.271 0.534 1.00 81.19 245 MET A CA 1
ATOM 1889 C C . MET A 1 245 ? 4.321 19.013 2.049 1.00 81.19 245 MET A C 1
ATOM 1891 O O . MET A 1 245 ? 3.244 19.098 2.641 1.00 81.19 245 MET A O 1
ATOM 1895 N N . LEU A 1 246 ? 5.451 18.710 2.700 1.00 74.88 246 LEU A N 1
ATOM 1896 C CA . LEU A 1 246 ? 5.516 18.594 4.158 1.00 74.88 246 LEU A CA 1
ATOM 1897 C C . LEU A 1 246 ? 5.603 19.970 4.838 1.00 74.88 246 LEU A C 1
ATOM 1899 O O . LEU A 1 246 ? 5.098 20.123 5.953 1.00 74.88 246 LEU A O 1
ATOM 1903 N N . ASP A 1 247 ? 6.192 20.957 4.157 1.00 68.69 247 ASP A N 1
ATOM 1904 C CA . ASP A 1 247 ? 6.511 22.288 4.691 1.00 68.69 247 ASP A CA 1
ATOM 1905 C C . ASP A 1 247 ? 5.352 23.290 4.572 1.00 68.69 247 ASP A C 1
ATOM 1907 O O . ASP A 1 247 ? 5.351 24.315 5.254 1.00 68.69 247 ASP A O 1
ATOM 1911 N N . THR A 1 248 ? 4.325 23.001 3.766 1.00 58.06 248 THR A N 1
ATOM 1912 C CA . THR A 1 248 ? 3.091 23.799 3.734 1.00 58.06 248 THR A CA 1
ATOM 1913 C C . THR A 1 248 ? 2.348 23.679 5.066 1.00 58.06 248 THR A C 1
ATOM 1915 O O . THR A 1 248 ? 1.545 22.767 5.271 1.00 58.06 248 THR A O 1
ATOM 1918 N N . GLN A 1 249 ? 2.639 24.576 6.011 1.00 41.59 249 GLN A N 1
ATOM 1919 C CA . GLN A 1 249 ? 1.787 24.852 7.166 1.00 41.59 249 GLN A CA 1
ATOM 1920 C C . GLN A 1 249 ? 0.442 25.366 6.649 1.00 41.59 249 GLN A C 1
ATOM 1922 O O . GLN A 1 249 ? 0.352 26.495 6.178 1.00 41.59 249 GLN A O 1
ATOM 1927 N N . THR A 1 250 ? -0.600 24.547 6.716 1.00 40.75 250 THR A N 1
ATOM 1928 C CA . THR A 1 250 ? -1.957 25.081 6.737 1.00 40.75 250 THR A CA 1
ATOM 1929 C C . THR A 1 250 ? -2.297 25.378 8.187 1.00 40.75 250 THR A C 1
ATOM 1931 O O . THR A 1 250 ? -2.187 24.503 9.049 1.00 40.75 250 THR A O 1
ATOM 1934 N N . GLN A 1 251 ? -2.565 26.666 8.392 1.00 32.25 251 GLN A N 1
ATOM 1935 C CA . GLN A 1 251 ? -3.150 27.314 9.560 1.00 32.25 251 GLN A CA 1
ATOM 1936 C C . GLN A 1 251 ? -4.432 26.621 10.019 1.00 32.25 251 GLN A C 1
ATOM 1938 O O . GLN A 1 251 ? -5.123 26.039 9.150 1.00 32.25 251 GLN A O 1
#

Secondary structure (DSSP, 8-state):
--HHHHHHHHHHHHHHHHTTTTTTTS------------------SHHHHHHHHHHHHHHHHHHHHHHHHH-GGGHHHHHHHHHHHHHHTHHHHHHHHHHHGGGTHHHHHHHHHHHHHHHHHHHHH-THHHHHHHHHHHTTSS-HHHH-HHHHHHHHHHHHT-HHHHHHHHHHHHHHHHHHHHHHTT---HHHHHHHHHHHHHHHHHHS-HHHHHHHHHTTT-HHHHHHSHHHHHHHHHHHHHHHHHH----

Radius of gyration: 19.26 Å; Cα contacts (8 Å, |Δi|>4): 279; chains: 1; bounding box: 52×52×40 Å

Solvent-accessible surface area (backbone atoms only — not comparable to full-atom values): 13752 Å² total; per-residue (Å²): 136,61,65,73,61,50,49,43,31,15,22,62,51,35,40,60,48,69,58,40,76,77,53,70,88,61,86,91,82,88,85,90,86,89,81,94,69,90,63,83,72,70,47,87,49,64,64,51,17,27,41,52,53,52,28,50,52,54,27,48,47,53,45,31,53,52,37,24,73,78,38,60,93,47,33,57,54,27,54,46,13,43,52,38,39,54,58,78,35,34,58,52,54,51,24,24,47,66,69,38,52,96,68,53,72,72,86,41,44,76,57,26,53,52,53,30,52,54,52,45,53,59,35,72,77,37,63,74,50,41,62,58,50,28,51,36,24,59,72,59,81,48,48,56,63,76,73,32,48,51,24,37,63,54,33,49,60,51,31,78,74,30,70,70,54,49,58,51,41,58,50,50,36,40,27,47,14,26,37,52,32,44,44,78,70,71,52,76,56,60,69,44,37,50,54,25,19,49,44,40,37,51,36,49,69,72,68,43,55,72,68,53,48,53,52,49,43,75,42,27,87,37,73,70,56,50,71,69,40,74,66,42,63,55,43,53,68,51,35,52,64,23,56,50,51,68,67,63,78,78,130

Nearest PDB structures (foldseek):
  5voy-assembly1_a  TM=2.012E-01  e=9.109E+00  Saccharomyces cerevisiae S288C
  1ls4-assembly1_A  TM=1.621E-01  e=7.382E+00  Locusta migratoria
  6grj-assembly1_I  TM=1.297E-01  e=6.787E+00  Aeromonas hydrophila

Foldseek 3Di:
DALLLLLLLLQVQLLVVVVVVVVPPDDDDDDDDDDDDCQPQDDPALLSLLLSQVLVLLLLLLLLVLLCVVPVVCNLLSVLLSLLQCLVAVLSNLLSCVSCPVNNPPPNVVSSVSSNVVSSVVCVVPSVVSNVVSVCSNVVVDHCCVPHVNSCVRSNVSSVVDVVSVVVSSLSSSLNSSQNSCVVVVNRDNVLSSQLSNQLSCLDVVQDDPVRVVVSSVCSNPSVCLVPDPSNVSSSVSSVVSVVSVVPDDD